Protein AF-A0AAV9IYX3-F1 (afdb_monomer_lite)

pLDDT: mean 70.36, std 18.43, range [31.45, 96.06]

Secondary structure (DSSP, 8-state):
--------------PPPPP----------------------------------THHHHTTT-----TT--THHHHHHHHHHHHHHHHHHHHHTSHHHHHHHHHHHHHSTTSHHHHHHHHHHHHHHHHHHHHHHHHHHHHHHS-----PPPPP--PPPP---SSHHHHHHHHHHHHHHHHHHHHHS-TTS-EEEEEEETTTTEEEEEEE-TTS-EE---TTSPP--HHHHHHHHHHTS-EEES-GGGS-TT---TTEESSS-SEEEEEEES-SSS---TTT-EEEEEEESSTT-S-HHHHHHHHHHHTT--

Foldseek 3Di:
DDDDPPDPDDDDDDDDDDDDDDDDDDDDDDDDDDDDDDDDDDDDDDDPPPPPPPPVCVVVVHDDDDPPQDDPNVVVVVLVVVVVVVCCVVCVVPVPPVVVVVVCCVPVPPCVVVVVLVSVLVVVVVVLVVVVVVVVVVVVPPPPPDDDDDDDDDDDDDDDDPDDPVLVVLLSLVVSVQVSVVVVQPLPFFKKKWKAQPVQQATSDIDTRPPQADFQDPRPDRDPQWDQSVVCVVVVAKDWFLAQVPPDPNTFCCGGVVRTARIKIKHKQDDPPPPPPSRQIMIIMMGGNDHNSQDPVNVVVVNVVSPVSD

InterPro domains:
  IPR021325 Cofactor assembly of complex C subunit B, CCB2/CCB4 [PF11152] (77-309)

Radius of gyration: 28.17 Å; chains: 1; bounding box: 74×58×72 Å

Organism: Cyanidium caldarium (NCBI:txid2771)

Sequence (310 aa):
MQLSPRLRHLYFISCAPAPTTAARHRKRYRSPCQMTDKRPRSAAPAARKRYVRPAAAIERGGGFYLPGISGARLRQFAGVTVLSLLLVNHGAMNWHEGAHSLVDALLTPPAWDEWVSVLAAATLLGVGLAEQRVQQKIAAATPASAVAAPSPSSPPASADAQNTDVDTAASAAVAFVLQGIHSLFDESLPYIAVILRPDTRTVVAHTVSAGAGALRLTDDAPVTLGEVIARVLQARRGIYLDRFDSVPASVEFPFIAPARPASAVVEWCGDNAGTPDAASALILLLASTQPDAFPAAHRRWLRALSRRLH

Structure (mmCIF, N/CA/C/O backbone):
data_AF-A0AAV9IYX3-F1
#
_entry.id   AF-A0AAV9IYX3-F1
#
loop_
_atom_site.group_PDB
_atom_site.id
_atom_site.type_symbol
_atom_site.label_atom_id
_atom_site.label_alt_id
_atom_site.label_comp_id
_atom_site.label_asym_id
_atom_site.label_entity_id
_atom_site.label_seq_id
_atom_site.pdbx_PDB_ins_code
_atom_site.Cartn_x
_atom_site.Cartn_y
_atom_site.Cartn_z
_atom_site.occupancy
_atom_site.B_iso_or_equiv
_atom_site.auth_seq_id
_atom_site.auth_comp_id
_atom_site.auth_asym_id
_atom_site.auth_atom_id
_atom_site.pdbx_PDB_model_num
ATOM 1 N N . MET A 1 1 ? 25.029 -12.653 -9.510 1.00 38.12 1 MET A N 1
ATOM 2 C CA . MET A 1 1 ? 23.780 -13.350 -9.892 1.00 38.12 1 MET A CA 1
ATOM 3 C C . MET A 1 1 ? 23.309 -12.810 -11.237 1.00 38.12 1 MET A C 1
ATOM 5 O O . MET A 1 1 ? 22.913 -11.655 -11.305 1.00 38.12 1 MET A O 1
ATOM 9 N N . GLN A 1 2 ? 23.433 -13.593 -12.312 1.00 33.72 2 GLN A N 1
ATOM 10 C CA . GLN A 1 2 ? 22.926 -13.235 -13.644 1.00 33.72 2 GLN A CA 1
ATOM 11 C C . GLN A 1 2 ? 21.435 -13.600 -13.718 1.00 33.72 2 GLN A C 1
ATOM 13 O O . GLN A 1 2 ? 21.090 -14.776 -13.670 1.00 33.72 2 GLN A O 1
ATOM 18 N N . LEU A 1 3 ? 20.550 -12.602 -13.784 1.00 37.47 3 LEU A N 1
ATOM 19 C CA . LEU A 1 3 ? 19.106 -12.813 -13.939 1.00 37.47 3 LEU A CA 1
ATOM 20 C C . LEU A 1 3 ? 18.723 -12.895 -15.428 1.00 37.47 3 LEU A C 1
ATOM 22 O O . LEU A 1 3 ? 19.192 -12.112 -16.252 1.00 37.47 3 LEU A O 1
ATOM 26 N N . SER A 1 4 ? 17.862 -13.867 -15.739 1.00 36.53 4 SER A N 1
ATOM 27 C CA . SER A 1 4 ? 17.393 -14.264 -17.076 1.00 36.53 4 SER A CA 1
ATOM 28 C C . SER A 1 4 ? 16.683 -13.136 -17.865 1.00 36.53 4 SER A C 1
ATOM 30 O O . SER A 1 4 ? 15.894 -12.387 -17.282 1.00 36.53 4 SER A O 1
ATOM 32 N N . PRO A 1 5 ? 16.885 -13.026 -19.199 1.00 52.09 5 PRO A N 1
ATOM 33 C CA . PRO A 1 5 ? 16.397 -11.912 -20.028 1.00 52.09 5 PRO A CA 1
ATOM 34 C C . PRO A 1 5 ? 14.950 -12.048 -20.564 1.00 52.09 5 PRO A C 1
ATOM 36 O O . PRO A 1 5 ? 14.600 -11.393 -21.545 1.00 52.09 5 PRO A O 1
ATOM 39 N N . ARG A 1 6 ? 14.075 -12.876 -19.976 1.00 41.34 6 ARG A N 1
ATOM 40 C CA . ARG A 1 6 ? 12.836 -13.335 -20.653 1.00 41.34 6 ARG A CA 1
ATOM 41 C C . ARG A 1 6 ? 11.536 -12.516 -20.509 1.00 41.34 6 ARG A C 1
ATOM 43 O O . ARG A 1 6 ? 10.515 -12.974 -21.005 1.00 41.34 6 ARG A O 1
ATOM 50 N N . LEU A 1 7 ? 11.515 -11.309 -19.940 1.00 45.09 7 LEU A N 1
ATOM 51 C CA . LEU A 1 7 ? 10.256 -10.549 -19.750 1.00 45.09 7 LEU A CA 1
ATOM 52 C C . LEU A 1 7 ? 10.337 -9.095 -20.251 1.00 45.09 7 LEU A C 1
ATOM 54 O O . LEU A 1 7 ? 10.249 -8.152 -19.473 1.00 45.09 7 LEU A O 1
ATOM 58 N N . ARG A 1 8 ? 10.520 -8.899 -21.567 1.00 44.19 8 ARG A N 1
ATOM 59 C CA . ARG A 1 8 ? 10.522 -7.564 -22.214 1.00 44.19 8 ARG A CA 1
ATOM 60 C C . ARG A 1 8 ? 9.222 -7.176 -22.934 1.00 44.19 8 ARG A C 1
ATOM 62 O O . ARG A 1 8 ? 9.151 -6.078 -23.471 1.00 44.19 8 ARG A O 1
ATOM 69 N N . HIS A 1 9 ? 8.184 -8.012 -22.920 1.00 39.72 9 HIS A N 1
ATOM 70 C CA . HIS A 1 9 ? 6.947 -7.738 -23.660 1.00 39.72 9 HIS A CA 1
ATOM 71 C C . HIS A 1 9 ? 5.701 -7.930 -22.792 1.00 39.72 9 HIS A C 1
ATOM 73 O O . HIS A 1 9 ? 5.039 -8.957 -22.862 1.00 39.72 9 HIS A O 1
ATOM 79 N N . LEU A 1 10 ? 5.365 -6.918 -21.992 1.00 37.22 10 LEU A N 1
ATOM 80 C CA . LEU A 1 10 ? 4.001 -6.717 -21.500 1.00 37.22 10 LEU A CA 1
ATOM 81 C C . LEU A 1 10 ? 3.515 -5.379 -22.060 1.00 37.22 10 LEU A C 1
ATOM 83 O O . LEU A 1 10 ? 3.916 -4.307 -21.612 1.00 37.22 10 LEU A O 1
ATOM 87 N N . TYR A 1 11 ? 2.720 -5.472 -23.125 1.00 34.66 11 TYR A N 1
ATOM 88 C CA . TYR A 1 11 ? 2.066 -4.345 -23.778 1.00 34.66 11 TYR A CA 1
ATOM 89 C C . TYR A 1 11 ? 0.900 -3.850 -22.914 1.00 34.66 11 TYR A C 1
ATOM 91 O O . TYR A 1 11 ? 0.082 -4.638 -22.445 1.00 34.66 11 TYR A O 1
ATOM 99 N N . PHE A 1 12 ? 0.820 -2.533 -22.725 1.00 36.66 12 PHE A N 1
ATOM 100 C CA . PHE A 1 12 ? -0.304 -1.857 -22.082 1.00 36.66 12 PHE A CA 1
ATOM 101 C C . PHE A 1 12 ? -1.504 -1.814 -23.038 1.00 36.66 12 PHE A C 1
ATOM 103 O O . PHE A 1 12 ? -1.438 -1.162 -24.079 1.00 36.66 12 PHE A O 1
ATOM 110 N N . ILE A 1 13 ? -2.612 -2.462 -22.669 1.00 35.25 13 ILE A N 1
ATOM 111 C CA . ILE A 1 13 ? -3.922 -2.258 -23.302 1.00 35.25 13 ILE A CA 1
ATOM 112 C C . ILE A 1 13 ? -4.680 -1.235 -22.452 1.00 35.25 13 ILE A C 1
ATOM 114 O O . ILE A 1 13 ? -5.084 -1.515 -21.326 1.00 35.25 13 ILE A O 1
ATOM 118 N N . SER A 1 14 ? -4.825 -0.024 -22.988 1.00 31.81 14 SER A N 1
ATOM 119 C CA . SER A 1 14 ? -5.623 1.058 -22.411 1.00 31.81 14 SER A CA 1
ATOM 120 C C . SER A 1 14 ? -7.033 0.995 -22.999 1.00 31.81 14 SER A C 1
ATOM 122 O O . SER A 1 14 ? -7.227 1.339 -24.164 1.00 31.81 14 SER A O 1
ATOM 124 N N . CYS A 1 15 ? -8.015 0.542 -22.219 1.00 31.45 15 CYS A N 1
ATOM 125 C CA . CYS A 1 15 ? -9.430 0.623 -22.586 1.00 31.45 15 CYS A CA 1
ATOM 126 C C . CYS A 1 15 ? -10.048 1.878 -21.956 1.00 31.45 15 CYS A C 1
ATOM 128 O O . CYS A 1 15 ? -10.117 1.997 -20.733 1.00 31.45 15 CYS A O 1
ATOM 130 N N . ALA A 1 16 ? -10.504 2.808 -22.795 1.00 37.31 16 ALA A N 1
ATOM 131 C CA . ALA A 1 16 ? -11.290 3.965 -22.381 1.00 37.31 16 ALA A CA 1
ATOM 132 C C . ALA A 1 16 ? -12.780 3.581 -22.273 1.00 37.31 16 ALA A C 1
ATOM 134 O O . ALA A 1 16 ? -13.319 3.031 -23.235 1.00 37.31 16 ALA A O 1
ATOM 135 N N . PRO A 1 17 ? -13.474 3.872 -21.158 1.00 48.16 17 PRO A N 1
ATOM 136 C CA . PRO A 1 17 ? -14.923 3.735 -21.102 1.00 48.16 17 PRO A CA 1
ATOM 137 C C . PRO A 1 17 ? -15.632 4.991 -21.636 1.00 48.16 17 PRO A C 1
ATOM 139 O O . PRO A 1 17 ? -15.236 6.124 -21.360 1.00 48.16 17 PRO A O 1
ATOM 142 N N . ALA A 1 18 ? -16.696 4.759 -22.406 1.00 40.38 18 ALA A N 1
ATOM 143 C CA . ALA A 1 18 ? -17.587 5.775 -22.960 1.00 40.38 18 ALA A CA 1
ATOM 144 C C . ALA A 1 18 ? -18.470 6.434 -21.875 1.00 40.38 18 ALA A C 1
ATOM 146 O O . ALA A 1 18 ? -18.817 5.780 -20.889 1.00 40.38 18 ALA A O 1
ATOM 147 N N . PRO A 1 19 ? -18.885 7.703 -22.054 1.00 44.19 19 PRO A N 1
ATOM 148 C CA . PRO A 1 19 ? -19.740 8.394 -21.096 1.00 44.19 19 PRO A CA 1
ATOM 149 C C . PRO A 1 19 ? -21.219 8.033 -21.297 1.00 44.19 19 PRO A C 1
ATOM 151 O O . PRO A 1 19 ? -21.803 8.301 -22.346 1.00 44.19 19 PRO A O 1
ATOM 154 N N . THR A 1 20 ? -21.857 7.487 -20.262 1.00 46.41 20 THR A N 1
ATOM 155 C CA . THR A 1 20 ? -23.321 7.384 -20.171 1.00 46.41 20 THR A CA 1
ATOM 156 C C . THR A 1 20 ? -23.890 8.569 -19.403 1.00 46.41 20 THR A C 1
ATOM 158 O O . THR A 1 20 ? -23.712 8.708 -18.193 1.00 46.41 20 THR A O 1
ATOM 161 N N . THR A 1 21 ? -24.604 9.418 -20.131 1.00 46.41 21 THR A N 1
ATOM 162 C CA . THR A 1 21 ? -25.479 10.477 -19.635 1.00 46.41 21 THR A CA 1
ATOM 163 C C . THR A 1 21 ? -26.769 9.882 -19.069 1.00 46.41 21 THR A C 1
ATOM 165 O O . THR A 1 21 ? -27.513 9.203 -19.770 1.00 46.41 21 THR A O 1
ATOM 168 N N . ALA A 1 22 ? -27.090 10.190 -17.812 1.00 43.00 22 ALA A N 1
ATOM 169 C CA . ALA A 1 22 ? -28.448 10.045 -17.296 1.00 43.00 22 ALA A CA 1
ATOM 170 C C . ALA A 1 22 ? -28.744 11.134 -16.260 1.00 43.00 22 ALA A C 1
ATOM 172 O O . ALA A 1 22 ? -28.289 11.105 -15.119 1.00 43.00 22 ALA A O 1
ATOM 173 N N . ALA A 1 23 ? -29.532 12.113 -16.697 1.00 46.69 23 ALA A N 1
ATOM 174 C CA . ALA A 1 23 ? -30.134 13.138 -15.868 1.00 46.69 23 ALA A CA 1
ATOM 175 C C . ALA A 1 23 ? -31.148 12.524 -14.891 1.00 46.69 23 ALA A C 1
ATOM 177 O O . ALA A 1 23 ? -31.984 11.718 -15.302 1.00 46.69 23 ALA A O 1
ATOM 178 N N . ARG A 1 24 ? -31.177 12.983 -13.632 1.00 42.50 24 ARG A N 1
ATOM 179 C CA . ARG A 1 24 ? -32.404 12.916 -12.822 1.00 42.50 24 ARG A CA 1
ATOM 180 C C . ARG A 1 24 ? -32.534 14.062 -11.820 1.00 42.50 24 ARG A C 1
ATOM 182 O O . ARG A 1 24 ? -31.983 14.092 -10.731 1.00 42.50 24 ARG A O 1
ATOM 189 N N . HIS A 1 25 ? -33.370 14.979 -12.269 1.00 45.50 25 HIS A N 1
ATOM 190 C CA . HIS A 1 25 ? -34.087 16.046 -11.599 1.00 45.50 25 HIS A CA 1
ATOM 191 C C . HIS A 1 25 ? -34.899 15.538 -10.385 1.00 45.50 25 HIS A C 1
ATOM 193 O O . HIS A 1 25 ? -35.797 14.715 -10.568 1.00 45.50 25 HIS A O 1
ATOM 199 N N . ARG A 1 26 ? -34.698 16.078 -9.170 1.00 41.16 26 ARG A N 1
ATOM 200 C CA . ARG A 1 26 ? -35.723 16.044 -8.103 1.00 41.16 26 ARG A CA 1
ATOM 201 C C . ARG A 1 26 ? -35.780 17.336 -7.287 1.00 41.16 26 ARG A C 1
ATOM 203 O O . ARG A 1 26 ? -34.788 18.004 -7.033 1.00 41.16 26 ARG A O 1
ATOM 210 N N . LYS A 1 27 ? -37.031 17.689 -6.990 1.00 41.69 27 LYS A N 1
ATOM 211 C CA . LYS A 1 27 ? -37.558 18.978 -6.543 1.00 41.69 27 LYS A CA 1
ATOM 212 C C . LYS A 1 27 ? -37.380 19.205 -5.037 1.00 41.69 27 LYS A C 1
ATOM 214 O O . LYS A 1 27 ? -37.336 18.270 -4.248 1.00 41.69 27 LYS A O 1
ATOM 219 N N . ARG A 1 28 ? -37.374 20.495 -4.693 1.00 48.25 28 ARG A N 1
ATOM 220 C CA . ARG A 1 28 ? -37.463 21.117 -3.364 1.00 48.25 28 ARG A CA 1
ATOM 221 C C . ARG A 1 28 ? -38.600 20.555 -2.498 1.00 48.25 28 ARG A C 1
ATOM 223 O O . ARG A 1 28 ? -39.699 20.385 -3.012 1.00 48.25 28 ARG A O 1
ATOM 230 N N . TYR A 1 29 ? -38.380 20.511 -1.183 1.00 42.94 29 TYR A N 1
ATOM 231 C CA . TYR A 1 29 ? -39.382 20.907 -0.185 1.00 42.94 29 TYR A CA 1
ATOM 232 C C . TYR A 1 29 ? -38.703 21.766 0.894 1.00 42.94 29 TYR A C 1
ATOM 234 O O . TYR A 1 29 ? -37.847 21.300 1.639 1.00 42.94 29 TYR A O 1
ATOM 242 N N . ARG A 1 30 ? -39.062 23.055 0.923 1.00 48.72 30 ARG A N 1
ATOM 243 C CA . ARG A 1 30 ? -38.885 23.954 2.071 1.00 48.72 30 ARG A CA 1
ATOM 244 C C . ARG A 1 30 ? -40.127 23.799 2.944 1.00 48.72 30 ARG A C 1
ATOM 246 O O . ARG A 1 30 ? -41.232 23.888 2.416 1.00 48.72 30 ARG A O 1
ATOM 253 N N . SER A 1 31 ? -39.950 23.675 4.251 1.00 40.50 31 SER A N 1
ATOM 254 C CA . SER A 1 31 ? -41.024 23.805 5.240 1.00 40.50 31 SER A CA 1
ATOM 255 C C . SER A 1 31 ? -40.632 24.851 6.292 1.00 40.50 31 SER A C 1
ATOM 257 O O . SER A 1 31 ? -39.610 24.670 6.955 1.00 40.50 31 SER A O 1
ATOM 259 N N . PRO A 1 32 ? -41.408 25.940 6.448 1.00 53.09 32 PRO A N 1
ATOM 260 C CA . PRO A 1 32 ? -41.242 26.925 7.510 1.00 53.09 32 PRO A CA 1
ATOM 261 C C . PRO A 1 32 ? -42.400 26.855 8.523 1.00 53.09 32 PRO A C 1
ATOM 263 O O . PRO A 1 32 ? -43.519 27.179 8.160 1.00 53.09 32 PRO A O 1
ATOM 266 N N . CYS A 1 33 ? -42.128 26.518 9.786 1.00 44.19 33 CYS A N 1
ATOM 267 C CA . CYS A 1 33 ? -42.967 26.815 10.967 1.00 44.19 33 CYS A CA 1
ATOM 268 C C . CYS A 1 33 ? -42.015 26.777 12.180 1.00 44.19 33 CYS A C 1
ATOM 270 O O . CYS A 1 33 ? -41.458 25.730 12.482 1.00 44.19 33 CYS A O 1
ATOM 272 N N . GLN A 1 34 ? -41.552 27.893 12.749 1.00 49.38 34 GLN A N 1
ATOM 273 C CA . GLN A 1 34 ? -42.234 28.692 13.776 1.00 49.38 34 GLN A CA 1
ATOM 274 C C . GLN A 1 34 ? -43.093 27.873 14.750 1.00 49.38 34 GLN A C 1
ATOM 276 O O . GLN A 1 34 ? -44.221 27.516 14.436 1.00 49.38 34 GLN A O 1
ATOM 281 N N . MET A 1 35 ? -42.589 27.696 15.972 1.00 41.94 35 MET A N 1
ATOM 282 C CA . MET A 1 35 ? -43.426 27.741 17.167 1.00 41.94 35 MET A CA 1
ATOM 283 C C . MET A 1 35 ? -42.635 28.390 18.304 1.00 41.94 35 MET A C 1
ATOM 285 O O . MET A 1 35 ? -41.645 27.868 18.808 1.00 41.94 35 MET A O 1
ATOM 289 N N . THR A 1 36 ? -43.056 29.606 18.625 1.00 52.97 36 THR A N 1
ATOM 290 C CA . THR A 1 36 ? -42.705 30.365 19.819 1.00 52.97 36 THR A CA 1
ATOM 291 C C . THR A 1 36 ? -43.401 29.736 21.015 1.00 52.97 36 THR A C 1
ATOM 293 O O . THR A 1 36 ? -44.628 29.670 21.005 1.00 52.97 36 THR A O 1
ATOM 296 N N . ASP A 1 37 ? -42.659 29.364 22.055 1.00 44.47 37 ASP A N 1
ATOM 297 C CA . ASP A 1 37 ? -43.266 28.993 23.331 1.00 44.47 37 ASP A CA 1
ATOM 298 C C . ASP A 1 37 ? -42.790 29.950 24.430 1.00 44.47 37 ASP A C 1
ATOM 300 O O . ASP A 1 37 ? -41.641 29.937 24.881 1.00 44.47 37 ASP A O 1
ATOM 304 N N . LYS A 1 38 ? -43.688 30.873 24.788 1.00 43.94 38 LYS A N 1
ATOM 305 C CA . LYS A 1 38 ? -43.547 31.806 25.905 1.00 43.94 38 LYS A CA 1
ATOM 306 C C . LYS A 1 38 ? -44.054 31.093 27.156 1.00 43.94 38 LYS A C 1
ATOM 308 O O . LYS A 1 38 ? -45.262 30.949 27.316 1.00 43.94 38 LYS A O 1
ATOM 313 N N . ARG A 1 39 ? -43.164 30.716 28.079 1.00 46.16 39 ARG A N 1
ATOM 314 C CA . ARG A 1 39 ? -43.573 30.351 29.446 1.00 46.16 39 ARG A CA 1
ATOM 315 C C . ARG A 1 39 ? -43.406 31.521 30.419 1.00 46.16 39 ARG A C 1
ATOM 317 O O . ARG A 1 39 ? -42.388 32.216 30.361 1.00 46.16 39 ARG A O 1
ATOM 324 N N . PRO A 1 40 ? -44.394 31.753 31.302 1.00 50.16 40 PRO A N 1
ATOM 325 C CA . PRO A 1 40 ? -44.378 32.856 32.242 1.00 50.16 40 PRO A CA 1
ATOM 326 C C . PRO A 1 40 ? -43.416 32.630 33.410 1.00 50.16 40 PRO A C 1
ATOM 328 O O . PRO A 1 40 ? -43.139 31.524 33.868 1.00 50.16 40 PRO A O 1
ATOM 331 N N . ARG A 1 41 ? -42.937 33.782 33.859 1.00 51.72 41 ARG A N 1
ATOM 332 C CA . ARG A 1 41 ? -41.988 34.095 34.918 1.00 51.72 41 ARG A CA 1
ATOM 333 C C . ARG A 1 41 ? -42.581 33.760 36.292 1.00 51.72 41 ARG A C 1
ATOM 335 O O . ARG A 1 41 ? -43.488 34.451 36.741 1.00 51.72 41 ARG A O 1
ATOM 342 N N . SER A 1 42 ? -42.034 32.758 36.978 1.00 48.97 42 SER A N 1
ATOM 343 C CA . SER A 1 42 ? -42.224 32.567 38.421 1.00 48.97 42 SER A CA 1
ATOM 344 C C . SER A 1 42 ? -41.036 33.174 39.170 1.00 48.97 42 SER A C 1
ATOM 346 O O . SER A 1 42 ? -39.893 32.750 38.997 1.00 48.97 42 SER A O 1
ATOM 348 N N . ALA A 1 43 ? -41.308 34.206 39.963 1.00 59.12 43 ALA A N 1
ATOM 349 C CA . ALA A 1 43 ? -40.346 34.885 40.818 1.00 59.12 43 ALA A CA 1
ATOM 350 C C . ALA A 1 43 ? -40.112 34.100 42.120 1.00 59.12 43 ALA A C 1
ATOM 352 O O . ALA A 1 43 ? -41.079 33.774 42.798 1.00 59.12 43 ALA A O 1
ATOM 353 N N . ALA A 1 44 ? -38.846 33.851 42.480 1.00 52.56 44 ALA A N 1
ATOM 354 C CA . ALA A 1 44 ? -38.379 33.560 43.844 1.00 52.56 44 ALA A CA 1
ATOM 355 C C . ALA A 1 44 ? -36.830 33.649 43.905 1.00 52.56 44 ALA A C 1
ATOM 357 O O . ALA A 1 44 ? -36.176 33.691 42.863 1.00 52.56 44 ALA A O 1
ATOM 358 N N . PRO A 1 45 ? -36.233 33.699 45.106 1.00 49.12 45 PRO A N 1
ATOM 359 C CA . PRO A 1 45 ? -35.668 34.874 45.757 1.00 49.12 45 PRO A CA 1
ATOM 360 C C . PRO A 1 45 ? -34.184 35.116 45.421 1.00 49.12 45 PRO A C 1
ATOM 362 O O . PRO A 1 45 ? -33.467 34.242 44.939 1.00 49.12 45 PRO A O 1
ATOM 365 N N . ALA A 1 46 ? -33.714 36.330 45.712 1.00 59.69 46 ALA A N 1
ATOM 366 C CA . ALA A 1 46 ? -32.344 36.792 45.505 1.00 59.69 46 ALA A CA 1
ATOM 367 C C . ALA A 1 46 ? -31.300 35.934 46.251 1.00 59.69 46 ALA A C 1
ATOM 369 O O . ALA A 1 46 ? -30.906 36.227 47.381 1.00 59.69 46 ALA A O 1
ATOM 370 N N . ALA A 1 47 ? -30.805 34.886 45.593 1.00 56.28 47 ALA A N 1
ATOM 371 C CA . ALA A 1 47 ? -29.632 34.147 46.028 1.00 56.28 47 ALA A CA 1
ATOM 372 C C . ALA A 1 47 ? -28.388 35.012 45.782 1.00 56.28 47 ALA A C 1
ATOM 374 O O . ALA A 1 47 ? -27.990 35.269 44.643 1.00 56.28 47 ALA A O 1
ATOM 375 N N . ARG A 1 48 ? -27.788 35.492 46.876 1.00 61.03 48 ARG A N 1
ATOM 376 C CA . ARG A 1 48 ? -26.495 36.183 46.887 1.00 61.03 48 ARG A CA 1
ATOM 377 C C . ARG A 1 48 ? -25.483 35.360 46.086 1.00 61.03 48 ARG A C 1
ATOM 379 O O . ARG A 1 48 ? -25.071 34.285 46.518 1.00 61.03 48 ARG A O 1
ATOM 386 N N . LYS A 1 49 ? -25.078 35.871 44.919 1.00 52.06 49 LYS A N 1
ATOM 387 C CA . LYS A 1 49 ? -23.990 35.307 44.112 1.00 52.06 49 LYS A CA 1
ATOM 388 C C . LYS A 1 49 ? -22.700 35.389 44.925 1.00 52.06 49 LYS A C 1
ATOM 390 O O . LYS A 1 49 ? -22.057 36.432 44.990 1.00 52.06 49 LYS A O 1
ATOM 395 N N . ARG A 1 50 ? -22.340 34.282 45.572 1.00 57.34 50 ARG A N 1
ATOM 396 C CA . ARG A 1 50 ? -21.028 34.091 46.186 1.00 57.34 50 ARG A CA 1
ATOM 397 C C . ARG A 1 50 ? -20.020 34.026 45.040 1.00 57.34 50 ARG A C 1
ATOM 399 O O . ARG A 1 50 ? -20.047 33.085 44.253 1.00 57.34 50 ARG A O 1
ATOM 406 N N . TYR A 1 51 ? -19.195 35.060 44.901 1.00 63.03 51 TYR A N 1
ATOM 407 C CA . TYR A 1 51 ? -18.127 35.089 43.907 1.00 63.03 51 TYR A CA 1
ATOM 408 C C . TYR A 1 51 ? -17.101 34.011 44.274 1.00 63.03 51 TYR A C 1
ATOM 410 O O . TYR A 1 51 ? -16.304 34.182 45.197 1.00 63.03 51 TYR A O 1
ATOM 418 N N . VAL A 1 52 ? -17.165 32.865 43.598 1.00 59.72 52 VAL A N 1
ATOM 419 C CA . VAL A 1 52 ? -16.145 31.821 43.701 1.00 59.72 52 VAL A CA 1
ATOM 420 C C . VAL A 1 52 ? -14.947 32.321 42.903 1.00 59.72 52 VAL A C 1
ATOM 422 O O . VAL A 1 52 ? -15.002 32.401 41.678 1.00 59.72 52 VAL A O 1
ATOM 425 N N . ARG A 1 53 ? -13.886 32.742 43.603 1.00 52.25 53 ARG A N 1
ATOM 426 C CA . ARG A 1 53 ? -12.643 33.198 42.970 1.00 52.25 53 ARG A CA 1
ATOM 427 C C . ARG A 1 53 ? -12.090 32.067 42.086 1.00 52.25 53 ARG A C 1
ATOM 429 O O . ARG A 1 53 ? -11.810 30.994 42.620 1.00 52.25 53 ARG A O 1
ATOM 436 N N . PRO A 1 54 ? -11.861 32.288 40.781 1.00 52.66 54 PRO A N 1
ATOM 437 C CA . PRO A 1 54 ? -11.305 31.282 39.875 1.00 52.66 54 PRO A CA 1
ATOM 438 C C . PRO A 1 54 ? -9.777 31.150 40.039 1.00 52.66 54 PRO A C 1
ATOM 440 O O . PRO A 1 54 ? -9.050 31.025 39.061 1.00 52.66 54 PRO A O 1
ATOM 443 N N . ALA A 1 55 ? -9.265 31.207 41.272 1.00 55.19 55 ALA A N 1
ATOM 444 C CA . ALA A 1 55 ? -7.824 31.174 41.536 1.00 55.19 55 ALA A CA 1
ATOM 445 C C . ALA A 1 55 ? -7.223 29.770 41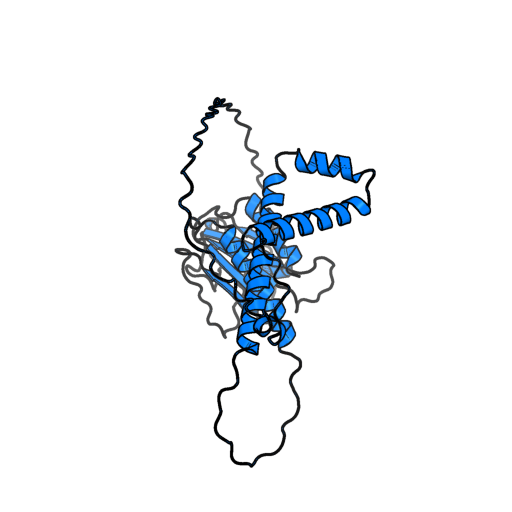.328 1.00 55.19 55 ALA A C 1
ATOM 447 O O . ALA A 1 55 ? -6.084 29.645 40.893 1.00 55.19 55 ALA A O 1
ATOM 448 N N . ALA A 1 56 ? -8.010 28.705 41.515 1.00 55.12 56 ALA A N 1
ATOM 449 C CA . ALA A 1 56 ? -7.505 27.334 41.398 1.00 55.12 56 ALA A CA 1
ATOM 450 C C . ALA A 1 56 ? -7.158 26.897 39.956 1.00 55.12 56 ALA A C 1
ATOM 452 O O . ALA A 1 56 ? -6.444 25.914 39.774 1.00 55.12 56 ALA A O 1
ATOM 453 N N . ALA A 1 57 ? -7.651 27.600 38.928 1.00 54.38 57 ALA A N 1
ATOM 454 C CA . ALA A 1 57 ? -7.332 27.292 37.528 1.00 54.38 57 ALA A CA 1
ATOM 455 C C . ALA A 1 57 ? -6.044 27.982 37.043 1.00 54.38 57 ALA A C 1
ATOM 457 O O . ALA A 1 57 ? -5.396 27.490 36.122 1.00 54.38 57 ALA A O 1
ATOM 458 N N . ILE A 1 58 ? -5.660 29.095 37.673 1.00 54.19 58 ILE A N 1
ATOM 459 C CA . ILE A 1 58 ? -4.473 29.871 37.292 1.00 54.19 58 ILE A CA 1
ATOM 460 C C . ILE A 1 58 ? -3.207 29.238 37.886 1.00 54.19 58 ILE A C 1
ATOM 462 O O . ILE A 1 58 ? -2.185 29.171 37.212 1.00 54.19 58 ILE A O 1
ATOM 466 N N . GLU A 1 59 ? -3.288 28.666 39.090 1.00 56.19 59 GLU A N 1
ATOM 467 C CA . GLU A 1 59 ? -2.121 28.072 39.764 1.00 56.19 59 GLU A CA 1
ATOM 468 C C . GLU A 1 59 ? -1.696 26.698 39.210 1.00 56.19 59 GLU A C 1
ATOM 470 O O . GLU A 1 59 ? -0.595 26.239 39.491 1.00 56.19 59 GLU A O 1
ATOM 475 N N . ARG A 1 60 ? -2.520 26.046 38.376 1.00 53.28 60 ARG A N 1
ATOM 476 C CA . ARG A 1 60 ? -2.191 24.748 37.744 1.00 53.28 60 ARG A CA 1
ATOM 477 C C . ARG A 1 60 ? -1.749 24.845 36.278 1.00 53.28 60 ARG A C 1
ATOM 479 O O . ARG A 1 60 ? -1.751 23.837 35.579 1.00 53.28 60 ARG A O 1
ATOM 486 N N . GLY A 1 61 ? -1.396 26.036 35.788 1.00 51.88 61 GLY A N 1
ATOM 487 C CA . GLY A 1 61 ? -1.017 26.218 34.379 1.00 51.88 61 GLY A CA 1
ATOM 488 C C . GLY A 1 61 ? -2.201 26.034 33.421 1.00 51.88 61 GLY A C 1
ATOM 489 O O . GLY A 1 61 ? -2.075 25.418 32.361 1.00 51.88 61 GLY A O 1
ATOM 490 N N . GLY A 1 62 ? -3.380 26.524 33.817 1.00 47.03 62 GLY A N 1
ATOM 491 C CA . GLY A 1 62 ? -4.600 26.440 33.024 1.00 47.03 62 GLY A CA 1
ATOM 492 C C . GLY A 1 62 ? -4.474 27.221 31.720 1.00 47.03 62 GLY A C 1
ATOM 493 O O . GLY A 1 62 ? -4.305 28.438 31.724 1.00 47.03 62 GLY A O 1
ATOM 494 N N . GLY A 1 63 ? -4.585 26.515 30.594 1.00 57.66 63 GLY A N 1
ATOM 495 C CA . GLY A 1 63 ? -4.737 27.147 29.288 1.00 57.66 63 GLY A CA 1
ATOM 496 C C . GLY A 1 63 ? -5.903 28.139 29.293 1.00 57.66 63 GLY A C 1
ATOM 497 O O . GLY A 1 63 ? -6.900 27.927 29.984 1.00 57.66 63 GLY A O 1
ATOM 498 N N . PHE A 1 64 ? -5.760 29.220 28.522 1.00 54.84 64 PHE A N 1
ATOM 499 C CA . PHE A 1 64 ? -6.776 30.259 28.354 1.00 54.84 64 PHE A CA 1
ATOM 500 C C . PHE A 1 64 ? -8.149 29.636 28.064 1.00 54.84 64 PHE A C 1
ATOM 502 O O . PHE A 1 64 ? -8.413 29.138 26.969 1.00 54.84 64 PHE A O 1
ATOM 509 N N . TYR A 1 65 ? -9.034 29.664 29.057 1.00 56.59 65 TYR A N 1
ATOM 510 C CA . TYR A 1 65 ? -10.423 29.276 28.883 1.00 56.59 65 TYR A CA 1
ATOM 511 C C . TYR A 1 65 ? -11.174 30.482 28.324 1.00 56.59 65 TYR A C 1
ATOM 513 O O . TYR A 1 65 ? -11.403 31.449 29.047 1.00 56.59 65 TYR A O 1
ATOM 521 N N . LEU A 1 66 ? -11.541 30.444 27.039 1.00 59.56 66 LEU A N 1
ATOM 522 C CA . LEU A 1 66 ? -12.497 31.395 26.473 1.00 59.56 66 LEU A CA 1
ATOM 523 C C . LEU A 1 66 ? -13.920 30.910 26.799 1.00 59.56 66 LEU A C 1
ATOM 525 O O . LEU A 1 66 ? -14.397 29.953 26.175 1.00 59.56 66 LEU A O 1
ATOM 529 N N . PRO A 1 67 ? -14.620 31.526 27.772 1.00 48.72 67 PRO A N 1
ATOM 530 C CA . PRO A 1 67 ? -15.979 31.128 28.104 1.00 48.72 67 PRO A CA 1
ATOM 531 C C . PRO A 1 67 ? -16.893 31.328 26.887 1.00 48.72 67 PRO A C 1
ATOM 533 O O . PRO A 1 67 ? -17.011 32.430 26.360 1.00 48.72 67 PRO A O 1
ATOM 536 N N . GLY A 1 68 ? -17.537 30.246 26.437 1.00 62.72 68 GLY A N 1
ATOM 537 C CA . GLY A 1 68 ? -18.478 30.253 25.306 1.00 62.72 68 GLY A CA 1
ATOM 538 C C . GLY A 1 68 ? -17.977 29.582 24.020 1.00 62.72 68 GLY A C 1
ATOM 539 O O . GLY A 1 68 ? -18.767 29.416 23.087 1.00 62.72 68 GLY A O 1
ATOM 540 N N . ILE A 1 69 ? -16.713 29.143 23.973 1.00 52.81 69 ILE A N 1
ATOM 541 C CA . ILE A 1 69 ? -16.129 28.448 22.815 1.00 52.81 69 ILE A CA 1
ATOM 542 C C . ILE A 1 69 ? -15.589 27.076 23.251 1.00 52.81 69 ILE A C 1
ATOM 544 O O . ILE A 1 69 ? -14.386 26.867 23.355 1.00 52.81 69 ILE A O 1
ATOM 548 N N . SER A 1 70 ? -16.476 26.119 23.532 1.00 67.19 70 SER A N 1
ATOM 549 C CA . SER A 1 70 ? -16.085 24.735 23.839 1.00 67.19 70 SER A CA 1
ATOM 550 C C . SER A 1 70 ? -16.445 23.762 22.708 1.00 67.19 70 SER A C 1
ATOM 552 O O . SER A 1 70 ? -17.395 23.965 21.946 1.00 67.19 70 SER A O 1
ATOM 554 N N . GLY A 1 71 ? -15.641 22.700 22.582 1.00 69.88 71 GLY A N 1
ATOM 555 C CA . GLY A 1 71 ? -15.907 21.531 21.738 1.00 69.88 71 GLY A CA 1
ATOM 556 C C . GLY A 1 71 ? -15.891 21.812 20.233 1.00 69.88 71 GLY A C 1
ATOM 557 O O . GLY A 1 71 ? -14.834 21.868 19.612 1.00 69.88 71 GLY A O 1
ATOM 558 N N . ALA A 1 72 ? -17.071 21.953 19.630 1.00 59.66 72 ALA A N 1
ATOM 559 C CA . ALA A 1 72 ? -17.231 22.035 18.177 1.00 59.66 72 ALA A CA 1
ATOM 560 C C . ALA A 1 72 ? -16.902 23.420 17.600 1.00 59.66 72 ALA A C 1
ATOM 562 O O . ALA A 1 72 ? -16.296 23.517 16.536 1.00 59.66 72 ALA A O 1
ATOM 563 N N . ARG A 1 73 ? -17.244 24.501 18.313 1.00 58.78 73 ARG A N 1
ATOM 564 C CA . ARG A 1 73 ? -17.029 25.875 17.823 1.00 58.78 73 ARG A CA 1
ATOM 565 C C . ARG A 1 73 ? -15.554 26.254 17.780 1.00 58.78 73 ARG A C 1
ATOM 567 O O . ARG A 1 73 ? -15.135 26.950 16.866 1.00 58.78 73 ARG A O 1
ATOM 574 N N . LEU A 1 74 ? -14.760 25.745 18.725 1.00 73.31 74 LEU A N 1
ATOM 575 C CA . LEU A 1 74 ? -13.312 25.947 18.722 1.00 73.31 74 LEU A CA 1
ATOM 576 C C . LEU A 1 74 ? -12.653 25.199 17.559 1.00 73.31 74 LEU A C 1
ATOM 578 O O . LEU A 1 74 ? -11.764 25.740 16.915 1.00 73.31 74 LEU A O 1
ATOM 582 N N . ARG A 1 75 ? -13.124 23.981 17.256 1.00 71.44 75 ARG A N 1
ATOM 583 C CA . ARG A 1 75 ? -12.657 23.200 16.100 1.00 71.44 75 ARG A CA 1
ATOM 584 C C . ARG A 1 75 ? -13.026 23.874 14.780 1.00 71.44 75 ARG A C 1
ATOM 586 O O . ARG A 1 75 ? -12.187 23.944 13.894 1.00 71.44 75 ARG A O 1
ATOM 593 N N . GLN A 1 76 ? -14.240 24.418 14.674 1.00 65.56 76 GLN A N 1
ATOM 594 C CA . GLN A 1 76 ? -14.660 25.213 13.516 1.00 65.56 76 GLN A CA 1
ATOM 595 C C . GLN A 1 76 ? -13.817 26.477 13.372 1.00 65.56 76 GLN A C 1
ATOM 597 O O . GLN A 1 76 ? -13.336 26.752 12.283 1.00 65.56 76 GLN A O 1
ATOM 602 N N . PHE A 1 77 ? -13.589 27.209 14.464 1.00 71.81 77 PHE A N 1
ATOM 603 C CA . PHE A 1 77 ? -12.747 28.398 14.440 1.00 71.81 77 PHE A CA 1
ATOM 604 C C . PHE A 1 77 ? -11.319 28.053 14.016 1.00 71.81 77 PHE A C 1
ATOM 606 O O . PHE A 1 77 ? -10.829 28.628 13.057 1.00 71.81 77 PHE A O 1
ATOM 613 N N . ALA A 1 78 ? -10.694 27.049 14.637 1.00 75.31 78 ALA A N 1
ATOM 614 C CA . ALA A 1 78 ? -9.358 26.592 14.265 1.00 75.31 78 ALA A CA 1
ATOM 615 C C . ALA A 1 78 ? -9.291 26.122 12.803 1.00 75.31 78 ALA A C 1
ATOM 617 O O . ALA A 1 78 ? -8.361 26.490 12.093 1.00 75.31 78 ALA A O 1
ATOM 618 N N . GLY A 1 79 ? -10.291 25.372 12.330 1.00 75.62 79 GLY A N 1
ATOM 619 C CA . GLY A 1 79 ? -10.383 24.937 10.935 1.00 75.62 79 GLY A CA 1
ATOM 620 C C . GLY A 1 79 ? -10.499 26.111 9.964 1.00 75.62 79 GLY A C 1
ATOM 621 O O . GLY A 1 79 ? -9.766 26.165 8.981 1.00 75.62 79 GLY A O 1
ATOM 622 N N . VAL A 1 80 ? -11.352 27.093 10.271 1.00 75.88 80 VAL A N 1
ATOM 623 C CA . VAL A 1 80 ? -11.496 28.321 9.476 1.00 75.88 80 VAL A CA 1
ATOM 624 C C . VAL A 1 80 ? -10.208 29.139 9.507 1.00 75.88 80 VAL A C 1
ATOM 626 O O . VAL A 1 80 ? -9.786 29.622 8.463 1.00 75.88 80 VAL A O 1
ATOM 629 N N . THR A 1 81 ? -9.542 29.261 10.657 1.00 74.88 81 THR A N 1
ATOM 630 C CA . THR A 1 81 ? -8.270 29.985 10.791 1.00 74.88 81 THR A CA 1
ATOM 631 C C . THR A 1 81 ? -7.154 29.321 9.989 1.00 74.88 81 THR A C 1
ATOM 633 O O . THR A 1 81 ? -6.459 30.016 9.255 1.00 74.88 81 THR A O 1
ATOM 636 N N . VAL A 1 82 ? -7.006 27.994 10.063 1.00 79.06 82 VAL A N 1
ATOM 637 C CA . VAL A 1 82 ? -6.015 27.243 9.270 1.00 79.06 82 VAL A CA 1
ATOM 638 C C . VAL A 1 82 ? -6.316 27.362 7.778 1.00 79.06 82 VAL A C 1
ATOM 640 O O . VAL A 1 82 ? -5.411 27.666 7.007 1.00 79.06 82 VAL A O 1
ATOM 643 N N . LEU A 1 83 ? -7.580 27.204 7.372 1.00 76.69 83 LEU A N 1
ATOM 644 C CA . LEU A 1 83 ? -7.992 27.368 5.977 1.00 76.69 83 LEU A CA 1
ATOM 645 C C . LEU A 1 83 ? -7.711 28.792 5.475 1.00 76.69 83 LEU A C 1
ATOM 647 O O . LEU A 1 83 ? -7.203 28.966 4.372 1.00 76.69 83 LEU A O 1
ATOM 651 N N . SER A 1 84 ? -7.977 29.802 6.305 1.00 70.94 84 SER A N 1
ATOM 652 C CA . SER A 1 84 ? -7.726 31.212 5.986 1.00 70.94 84 SER A CA 1
ATOM 653 C C . SER A 1 84 ? -6.234 31.510 5.864 1.00 70.94 84 SER A C 1
ATOM 655 O O . SER A 1 84 ? -5.825 32.172 4.919 1.00 70.94 84 SER A O 1
ATOM 657 N N . LEU A 1 85 ? -5.405 30.992 6.775 1.00 71.50 85 LEU A N 1
ATOM 658 C CA . LEU A 1 85 ? -3.945 31.111 6.705 1.00 71.50 85 LEU A CA 1
ATOM 659 C C . LEU A 1 85 ? -3.381 30.416 5.464 1.00 71.50 85 LEU A C 1
ATOM 661 O O . LEU A 1 85 ? -2.483 30.958 4.831 1.00 71.50 85 LEU A O 1
ATOM 665 N N . LEU A 1 86 ? -3.931 29.261 5.082 1.00 74.19 86 LEU A N 1
ATOM 666 C CA . LEU A 1 86 ? -3.540 28.551 3.865 1.00 74.19 86 LEU A CA 1
ATOM 667 C C . LEU A 1 86 ? -3.903 29.356 2.605 1.00 74.19 86 LEU A C 1
ATOM 669 O O . LEU A 1 86 ? -3.079 29.493 1.703 1.00 74.19 86 LEU A O 1
ATOM 673 N N . LEU A 1 87 ? -5.107 29.938 2.580 1.00 70.94 87 LEU A N 1
ATOM 674 C CA . LEU A 1 87 ? -5.579 30.843 1.525 1.00 70.94 87 LEU A CA 1
ATOM 675 C C . LEU A 1 87 ? -4.714 32.099 1.420 1.00 70.94 87 LEU A C 1
ATOM 677 O O . LEU A 1 87 ? -4.353 32.491 0.316 1.00 70.94 87 LEU A O 1
ATOM 681 N N . VAL A 1 88 ? -4.347 32.711 2.547 1.00 74.62 88 VAL A N 1
ATOM 682 C CA . VAL A 1 88 ? -3.457 33.879 2.567 1.00 74.62 88 VAL A CA 1
ATOM 683 C C . VAL A 1 88 ? -2.052 33.489 2.124 1.00 74.62 88 VAL A C 1
ATOM 685 O O . VAL A 1 88 ? -1.472 34.201 1.320 1.00 74.62 88 VAL A O 1
ATOM 688 N N . ASN A 1 89 ? -1.514 32.354 2.571 1.00 74.62 89 ASN A N 1
ATOM 689 C CA . ASN A 1 89 ? -0.171 31.913 2.194 1.00 74.62 89 ASN A CA 1
ATOM 690 C C . ASN A 1 89 ? -0.057 31.616 0.689 1.00 74.62 89 ASN A C 1
ATOM 692 O O . ASN A 1 89 ? 0.910 32.019 0.048 1.00 74.62 89 ASN A O 1
ATOM 696 N N . HIS A 1 90 ? -1.064 30.963 0.100 1.00 65.00 90 HIS A N 1
ATOM 697 C CA . HIS A 1 90 ? -1.079 30.702 -1.342 1.00 65.00 90 HIS A CA 1
ATOM 698 C C . HIS A 1 90 ? -1.503 31.912 -2.178 1.00 65.00 90 HIS A C 1
ATOM 700 O O . HIS A 1 90 ? -0.978 32.106 -3.272 1.00 65.00 90 HIS A O 1
ATOM 706 N N . GLY A 1 91 ? -2.405 32.751 -1.667 1.00 61.62 91 GLY A N 1
ATOM 707 C CA . GLY A 1 91 ? -2.834 33.972 -2.340 1.00 61.62 91 GLY A CA 1
ATOM 708 C C . GLY A 1 91 ? -1.758 35.056 -2.333 1.00 61.62 91 GLY A C 1
ATOM 709 O O . GLY A 1 91 ? -1.552 35.715 -3.348 1.00 61.62 91 GLY A O 1
ATOM 710 N N . ALA A 1 92 ? -1.044 35.244 -1.220 1.00 62.38 92 ALA A N 1
ATOM 711 C CA . ALA A 1 92 ? -0.064 36.319 -1.062 1.00 62.38 92 ALA A CA 1
ATOM 712 C C . ALA A 1 92 ? 1.141 36.172 -1.995 1.00 62.38 92 ALA A C 1
ATOM 714 O O . ALA A 1 92 ? 1.767 37.177 -2.321 1.00 62.38 92 ALA A O 1
ATOM 715 N N . MET A 1 93 ? 1.443 34.955 -2.464 1.00 52.94 93 MET A N 1
ATOM 716 C CA . MET A 1 93 ? 2.540 34.762 -3.406 1.00 52.94 93 MET A CA 1
ATOM 717 C C . MET A 1 93 ? 2.191 35.093 -4.861 1.00 52.94 93 MET A C 1
ATOM 719 O O . MET A 1 93 ? 3.124 35.371 -5.594 1.00 52.94 93 MET A O 1
ATOM 723 N N . ASN A 1 94 ? 0.914 35.129 -5.278 1.00 55.94 94 ASN A N 1
ATOM 724 C CA . ASN A 1 94 ? 0.511 35.445 -6.664 1.00 55.94 94 ASN A CA 1
ATOM 725 C C . ASN A 1 94 ? -0.934 35.990 -6.742 1.00 55.94 94 ASN A C 1
ATOM 727 O O . ASN A 1 94 ? -1.782 35.443 -7.447 1.00 55.94 94 ASN A O 1
ATOM 731 N N . TRP A 1 95 ? -1.253 37.062 -6.007 1.00 59.28 95 TRP A N 1
ATOM 732 C CA . TRP A 1 95 ? -2.644 37.521 -5.813 1.00 59.28 95 TRP A CA 1
ATOM 733 C C . TRP A 1 95 ? -3.376 37.905 -7.115 1.00 59.28 95 TRP A C 1
ATOM 735 O O . TRP A 1 95 ? -4.598 37.794 -7.191 1.00 59.28 95 TRP A O 1
ATOM 745 N N . HIS A 1 96 ? -2.644 38.315 -8.155 1.00 57.19 96 HIS A N 1
ATOM 746 C CA . HIS A 1 96 ? -3.239 38.750 -9.423 1.00 57.19 96 HIS A CA 1
ATOM 747 C C . HIS A 1 96 ? -3.565 37.610 -10.404 1.00 57.19 96 HIS A C 1
ATOM 749 O O . HIS A 1 96 ? -4.488 37.756 -11.201 1.00 57.19 96 HIS A O 1
ATOM 755 N N . GLU A 1 97 ? -2.874 36.470 -10.317 1.00 58.66 97 GLU A N 1
ATOM 756 C CA . GLU A 1 97 ? -3.098 35.300 -11.188 1.00 58.66 97 GLU A CA 1
ATOM 757 C C . GLU A 1 97 ? -3.785 34.141 -10.440 1.00 58.66 97 GLU A C 1
ATOM 759 O O . GLU A 1 97 ? -4.534 33.357 -11.024 1.00 58.66 97 GLU A O 1
ATOM 764 N N . GLY A 1 98 ? -3.599 34.060 -9.118 1.00 54.31 98 GLY A N 1
ATOM 765 C CA . GLY A 1 98 ? -4.108 32.980 -8.275 1.00 54.31 98 GLY A CA 1
ATOM 766 C C . GLY A 1 98 ? -5.606 33.049 -7.989 1.00 54.31 98 GLY A C 1
ATOM 767 O O . GLY A 1 98 ? -6.226 32.008 -7.829 1.00 54.31 98 GLY A O 1
ATOM 768 N N . ALA A 1 99 ? -6.231 34.230 -7.962 1.00 57.75 99 ALA A N 1
ATOM 769 C CA . ALA A 1 99 ? -7.657 34.334 -7.629 1.00 57.75 99 ALA A CA 1
ATOM 770 C C . ALA A 1 99 ? -8.558 33.646 -8.673 1.00 57.75 99 ALA A C 1
ATOM 772 O O . ALA A 1 99 ? -9.521 32.972 -8.310 1.00 57.75 99 ALA A O 1
ATOM 773 N N . HIS A 1 100 ? -8.211 33.759 -9.959 1.00 61.44 100 HIS A N 1
ATOM 774 C CA . HIS A 1 100 ? -8.936 33.081 -11.033 1.00 61.44 100 HIS A CA 1
ATOM 775 C C . HIS A 1 100 ? -8.657 31.573 -11.046 1.00 61.44 100 HIS A C 1
ATOM 777 O O . HIS A 1 100 ? -9.601 30.800 -11.171 1.00 61.44 100 HIS A O 1
ATOM 783 N N . SER A 1 101 ? -7.415 31.134 -10.795 1.00 59.22 101 SER A N 1
ATOM 784 C CA . SER A 1 101 ? -7.098 29.697 -10.743 1.00 59.22 101 SER A CA 1
ATOM 785 C C . SER A 1 101 ? -7.688 28.992 -9.519 1.00 59.22 101 SER A C 1
ATOM 787 O O . SER A 1 101 ? -8.032 27.819 -9.604 1.00 59.22 101 SER A O 1
ATOM 789 N N . LEU A 1 102 ? -7.862 29.696 -8.396 1.00 56.06 102 LEU A N 1
ATOM 790 C CA . LEU A 1 102 ? -8.459 29.155 -7.172 1.00 56.06 102 LEU A CA 1
ATOM 791 C C . LEU A 1 102 ? -9.980 29.030 -7.317 1.00 56.06 102 LEU A C 1
ATOM 793 O O . LEU A 1 102 ? -10.551 28.038 -6.879 1.00 56.06 102 LEU A O 1
ATOM 797 N N . VAL A 1 103 ? -10.628 29.988 -7.989 1.00 65.25 103 VAL A N 1
ATOM 798 C CA . VAL A 1 103 ? -12.051 29.906 -8.353 1.00 65.25 103 VAL A CA 1
ATOM 799 C C . VAL A 1 103 ? -12.280 28.819 -9.404 1.00 65.25 103 VAL A C 1
ATOM 801 O O . VAL A 1 103 ? -13.190 28.014 -9.227 1.00 65.25 103 VAL A O 1
ATOM 804 N N . ASP A 1 104 ? -11.425 28.710 -10.422 1.00 61.56 104 ASP A N 1
ATOM 805 C CA . ASP A 1 104 ? -11.496 27.623 -11.404 1.00 61.56 104 ASP A CA 1
ATOM 806 C C . ASP A 1 104 ? -11.190 26.258 -10.772 1.00 61.56 104 ASP A C 1
ATOM 808 O O . ASP A 1 104 ? -11.869 25.287 -11.089 1.00 61.56 104 ASP A O 1
ATOM 812 N N . ALA A 1 105 ? -10.260 26.159 -9.817 1.00 57.50 105 ALA A N 1
ATOM 813 C CA . ALA A 1 105 ? -9.987 24.934 -9.056 1.00 57.50 105 ALA A CA 1
ATOM 814 C C . ALA A 1 105 ? -11.112 24.571 -8.069 1.00 57.50 105 ALA A C 1
ATOM 816 O O . ALA A 1 105 ? -11.347 23.387 -7.831 1.00 57.50 105 ALA A O 1
ATOM 817 N N . LEU A 1 106 ? -11.829 25.558 -7.510 1.00 53.00 106 LEU A N 1
ATOM 818 C CA . LEU A 1 106 ? -13.017 25.321 -6.678 1.00 53.00 106 LEU A CA 1
ATOM 819 C C . LEU A 1 106 ? -14.256 24.966 -7.510 1.00 53.00 106 LEU A C 1
ATOM 821 O O . LEU A 1 106 ? -15.141 24.267 -7.019 1.00 53.00 106 LEU A O 1
ATOM 825 N N . LEU A 1 107 ? -14.36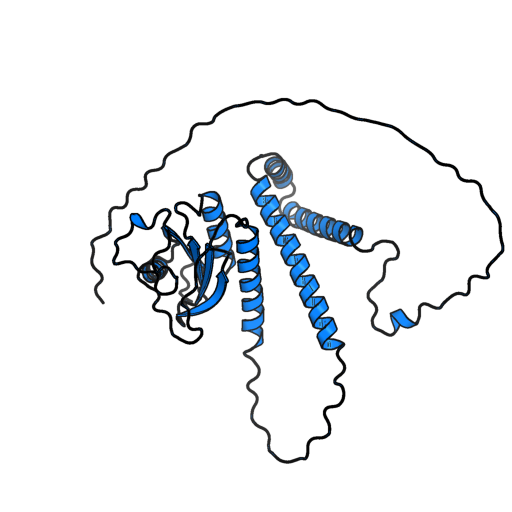0 25.470 -8.740 1.00 60.75 107 LEU A N 1
ATOM 826 C CA . LEU A 1 107 ? -15.525 25.280 -9.608 1.00 60.75 107 LEU A CA 1
ATOM 827 C C . LEU A 1 107 ? -15.342 24.148 -10.627 1.00 60.75 107 LEU A C 1
ATOM 829 O O . LEU A 1 107 ? -16.337 23.717 -11.211 1.00 60.75 107 LEU A O 1
ATOM 833 N N . THR A 1 108 ? -14.126 23.623 -10.824 1.00 52.53 108 THR A N 1
ATOM 834 C CA . THR A 1 108 ? -13.903 22.446 -11.673 1.00 52.53 108 THR A CA 1
ATOM 835 C C . THR A 1 108 ? -14.209 21.149 -10.907 1.00 52.53 108 THR A C 1
ATOM 837 O O . THR A 1 108 ? -13.569 20.819 -9.907 1.00 52.53 108 THR A O 1
ATOM 840 N N . PRO A 1 109 ? -15.202 20.369 -11.368 1.00 46.62 109 PRO A N 1
ATOM 841 C CA . PRO A 1 109 ? -15.804 19.300 -10.579 1.00 46.62 109 PRO A CA 1
ATOM 842 C C . PRO A 1 109 ? -14.976 18.021 -10.326 1.00 46.62 109 PRO A C 1
ATOM 844 O O . PRO A 1 109 ? -15.395 17.290 -9.435 1.00 46.62 109 PRO A O 1
ATOM 847 N N . PRO A 1 110 ? -13.833 17.693 -10.974 1.00 47.84 110 PRO A N 1
ATOM 848 C CA . PRO A 1 110 ? -13.096 16.486 -10.585 1.00 47.84 110 PRO A CA 1
ATOM 849 C C . PRO A 1 110 ? -12.071 16.694 -9.452 1.00 47.84 110 PRO A C 1
ATOM 851 O O . PRO A 1 110 ? -11.527 15.709 -8.965 1.00 47.84 110 PRO A O 1
ATOM 854 N N . ALA A 1 111 ? -11.791 17.928 -9.007 1.00 52.06 111 ALA A N 1
ATOM 855 C CA . ALA A 1 111 ? -10.789 18.182 -7.959 1.00 52.06 111 ALA A CA 1
ATOM 856 C C . ALA A 1 111 ? -11.350 18.109 -6.525 1.00 52.06 111 ALA A C 1
ATOM 858 O O . ALA A 1 111 ? -10.585 18.074 -5.560 1.00 52.06 111 ALA A O 1
ATOM 859 N N . TRP A 1 112 ? -12.677 18.080 -6.364 1.00 55.34 112 TRP A N 1
ATOM 860 C CA . TRP A 1 112 ? -13.313 18.057 -5.044 1.00 55.34 112 TRP A CA 1
ATOM 861 C C . TRP A 1 112 ? -12.942 16.813 -4.237 1.00 55.34 112 TRP A C 1
ATOM 863 O O . TRP A 1 112 ? -12.695 16.933 -3.041 1.00 55.34 112 TRP A O 1
ATOM 873 N N . ASP A 1 113 ? -12.806 15.654 -4.878 1.00 53.59 113 ASP A N 1
ATOM 874 C CA . ASP A 1 113 ? -12.435 14.411 -4.194 1.00 53.59 113 ASP A CA 1
ATOM 875 C C . ASP A 1 113 ? -10.998 14.475 -3.645 1.00 53.59 113 ASP A C 1
ATOM 877 O O . ASP A 1 113 ? -10.720 14.026 -2.529 1.00 53.59 113 ASP A O 1
ATOM 881 N N . GLU A 1 114 ? -10.086 15.126 -4.375 1.00 56.41 114 GLU A N 1
ATOM 882 C CA . GLU A 1 114 ? -8.711 15.352 -3.924 1.00 56.41 114 GLU A CA 1
ATOM 883 C C . GLU A 1 114 ? -8.671 16.358 -2.765 1.00 56.41 114 GLU A C 1
ATOM 885 O O . GLU A 1 114 ? -8.047 16.084 -1.738 1.00 56.41 114 GLU A O 1
ATOM 890 N N . TRP A 1 115 ? -9.405 17.471 -2.852 1.00 59.16 115 TRP A N 1
ATOM 891 C CA . TRP A 1 115 ? -9.481 18.459 -1.770 1.00 59.16 115 TRP A CA 1
ATOM 892 C C . TRP A 1 115 ? -10.144 17.916 -0.506 1.00 59.16 115 TRP A C 1
ATOM 894 O O . TRP A 1 115 ? -9.656 18.177 0.594 1.00 59.16 115 TRP A O 1
ATOM 904 N N . VAL A 1 116 ? -11.210 17.125 -0.643 1.00 65.00 116 VAL A N 1
ATOM 905 C CA . VAL A 1 116 ? -11.866 16.454 0.485 1.00 65.00 116 VAL A CA 1
ATOM 906 C C . VAL A 1 116 ? -10.908 15.459 1.134 1.00 65.00 116 VAL A C 1
ATOM 908 O O . VAL A 1 116 ? -10.818 15.439 2.359 1.00 65.00 116 VAL A O 1
ATOM 911 N N . SER A 1 117 ? -10.123 14.708 0.354 1.00 59.31 117 SER A N 1
ATOM 912 C CA . SER A 1 117 ? -9.113 13.797 0.908 1.00 59.31 117 SER A CA 1
ATOM 913 C C . SER A 1 117 ? -7.987 14.536 1.644 1.00 59.31 117 SER A C 1
ATOM 915 O O . SER A 1 117 ? -7.553 14.094 2.706 1.00 59.31 117 SER A O 1
ATOM 917 N N . VAL A 1 118 ? -7.560 15.705 1.150 1.00 59.66 118 VAL A N 1
ATOM 918 C CA . VAL A 1 118 ? -6.552 16.549 1.812 1.00 59.66 118 VAL A CA 1
ATOM 919 C C . VAL A 1 118 ? -7.107 17.170 3.096 1.00 59.66 118 VAL A C 1
ATOM 921 O O . VAL A 1 118 ? -6.416 17.184 4.112 1.00 59.66 118 VAL A O 1
ATOM 924 N N . LEU A 1 119 ? -8.358 17.636 3.093 1.00 60.97 119 LEU A N 1
ATOM 925 C CA . LEU A 1 119 ? -9.044 18.148 4.286 1.00 60.97 119 LEU A CA 1
ATOM 926 C C . LEU A 1 119 ? -9.296 17.045 5.321 1.00 60.97 119 LEU A C 1
ATOM 928 O O . LEU A 1 119 ? -9.095 17.270 6.516 1.00 60.97 119 LEU A O 1
ATOM 932 N N . ALA A 1 120 ? -9.682 15.847 4.885 1.00 62.22 120 ALA A N 1
ATOM 933 C CA . ALA A 1 120 ? -9.820 14.675 5.745 1.00 62.22 120 ALA A CA 1
ATOM 934 C C . ALA A 1 120 ? -8.465 14.277 6.351 1.00 62.22 120 ALA A C 1
ATOM 936 O O . ALA A 1 120 ? -8.353 14.110 7.563 1.00 62.22 120 ALA A O 1
ATOM 937 N N . ALA A 1 121 ? -7.400 14.236 5.547 1.00 57.00 121 ALA A N 1
ATOM 938 C CA . ALA A 1 121 ? -6.050 13.964 6.032 1.00 57.00 121 ALA A CA 1
ATOM 939 C C . ALA A 1 121 ? -5.569 15.038 7.022 1.00 57.00 121 ALA A C 1
ATOM 941 O O . ALA A 1 121 ? -5.038 14.705 8.078 1.00 57.00 121 ALA A O 1
ATOM 942 N N . ALA A 1 122 ? -5.802 16.321 6.738 1.00 60.34 122 ALA A N 1
ATOM 943 C CA . ALA A 1 122 ? -5.426 17.419 7.628 1.00 60.34 122 ALA A CA 1
ATOM 944 C C . ALA A 1 122 ? -6.217 17.403 8.947 1.00 60.34 122 ALA A C 1
ATOM 946 O O . ALA A 1 122 ? -5.662 17.695 10.007 1.00 60.34 122 ALA A O 1
ATOM 947 N N . THR A 1 123 ? -7.503 17.041 8.908 1.00 63.94 123 THR A N 1
ATOM 948 C CA . THR A 1 123 ? -8.326 16.912 10.119 1.00 63.94 123 THR A CA 1
ATOM 949 C C . THR A 1 123 ? -7.917 15.705 10.957 1.00 63.94 123 THR A C 1
ATOM 951 O O . THR A 1 123 ? -7.777 15.855 12.170 1.00 63.94 123 THR A O 1
ATOM 954 N N . LEU A 1 124 ? -7.632 14.555 10.340 1.00 62.75 124 LEU A N 1
ATOM 955 C CA . LEU A 1 124 ? -7.082 13.384 11.033 1.00 62.75 124 LEU A CA 1
ATOM 956 C C . LEU A 1 124 ? -5.708 13.680 11.647 1.00 62.75 124 LEU A C 1
ATOM 958 O O . LEU A 1 124 ? -5.472 13.340 12.805 1.00 62.75 124 LEU A O 1
ATOM 962 N N . LEU A 1 125 ? -4.837 14.393 10.927 1.00 58.38 125 LEU A N 1
ATOM 963 C CA . LEU A 1 125 ? -3.535 14.828 11.441 1.00 58.38 125 LEU A CA 1
ATOM 964 C C . LEU A 1 125 ? -3.698 15.781 12.636 1.00 58.38 125 LEU A C 1
ATOM 966 O O . LEU A 1 125 ? -2.997 15.662 13.640 1.00 58.38 125 LEU A O 1
ATOM 970 N N . GLY A 1 126 ? -4.678 16.686 12.572 1.00 64.38 126 GLY A N 1
ATOM 971 C CA . GLY A 1 126 ? -5.039 17.561 13.685 1.00 64.38 126 GLY A CA 1
ATOM 972 C C . GLY A 1 126 ? -5.546 16.805 14.919 1.00 64.38 126 GLY A C 1
ATOM 973 O O . GLY A 1 126 ? -5.207 17.186 16.040 1.00 64.38 126 GLY A O 1
ATOM 974 N N . VAL A 1 127 ? -6.324 15.732 14.733 1.00 68.62 127 VAL A N 1
ATOM 975 C CA . VAL A 1 127 ? -6.790 14.865 15.831 1.00 68.62 127 VAL A CA 1
ATOM 976 C C . VAL A 1 127 ? -5.619 14.099 16.449 1.00 68.62 127 VAL A C 1
ATOM 978 O O . VAL A 1 127 ? -5.457 14.155 17.666 1.00 68.62 127 VAL A O 1
ATOM 981 N N . GLY A 1 128 ? -4.752 13.490 15.634 1.00 61.16 128 GLY A N 1
ATOM 982 C CA . GLY A 1 128 ? -3.581 12.754 16.123 1.00 61.16 128 GLY A 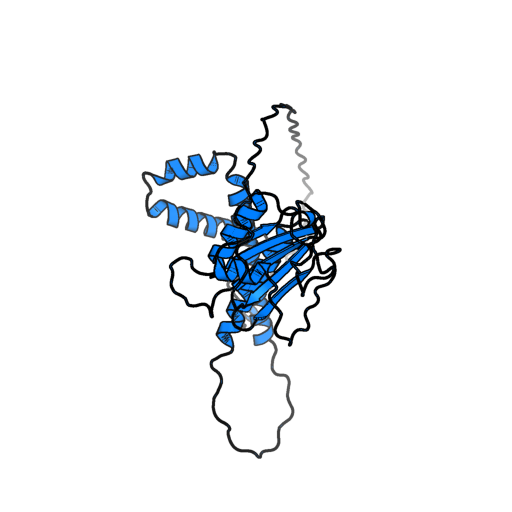CA 1
ATOM 983 C C . GLY A 1 128 ? -2.619 13.632 16.931 1.00 61.16 128 GLY A C 1
ATOM 984 O O . GLY A 1 128 ? -2.222 13.274 18.040 1.00 61.16 128 GLY A O 1
ATOM 985 N N . LEU A 1 129 ? -2.321 14.844 16.449 1.00 67.06 129 LEU A N 1
ATOM 986 C CA . LEU A 1 129 ? -1.489 15.804 17.188 1.00 67.06 129 LEU A CA 1
ATOM 987 C C . LEU A 1 129 ? -2.147 16.272 18.496 1.00 67.06 129 LEU A C 1
ATOM 989 O O . LEU A 1 129 ? -1.456 16.561 19.478 1.00 67.06 129 LEU A O 1
ATOM 993 N N . ALA A 1 130 ? -3.479 16.370 18.533 1.00 62.34 130 ALA A N 1
ATOM 994 C CA . ALA A 1 130 ? -4.203 16.717 19.751 1.00 62.34 130 ALA A CA 1
ATOM 995 C C . ALA A 1 130 ? -4.150 15.582 20.787 1.00 62.34 130 ALA A C 1
ATOM 997 O O . ALA A 1 130 ? -3.907 15.857 21.964 1.00 62.34 130 ALA A O 1
ATOM 998 N N . GLU A 1 131 ? -4.319 14.328 20.364 1.00 68.25 131 GLU A N 1
ATOM 999 C CA . GLU A 1 131 ? -4.205 13.151 21.233 1.00 68.25 131 GLU A CA 1
ATOM 1000 C C . GLU A 1 131 ? -2.789 12.987 21.786 1.00 68.25 131 GLU A C 1
ATOM 1002 O O . GLU A 1 131 ? -2.627 12.803 22.994 1.00 68.25 131 GLU A O 1
ATOM 1007 N N . GLN A 1 132 ? -1.762 13.181 20.955 1.00 65.19 132 GLN A N 1
ATOM 1008 C CA . GLN A 1 132 ? -0.365 13.126 21.390 1.00 65.19 132 GLN A CA 1
ATOM 1009 C C . GLN A 1 132 ? -0.071 14.156 22.493 1.00 65.19 132 GLN A C 1
ATOM 1011 O O . GLN A 1 132 ? 0.565 13.841 23.499 1.00 65.19 132 GLN A O 1
ATOM 1016 N N . ARG A 1 133 ? -0.597 15.382 22.367 1.00 72.44 133 ARG A N 1
ATOM 1017 C CA . ARG A 1 133 ? -0.467 16.414 23.413 1.00 72.44 133 ARG A CA 1
ATOM 1018 C C . ARG A 1 133 ? -1.201 16.048 24.699 1.00 72.44 133 ARG A C 1
ATOM 1020 O O . ARG A 1 133 ? -0.750 16.419 25.781 1.00 72.44 133 ARG A O 1
ATOM 1027 N N . VAL A 1 134 ? -2.340 15.362 24.606 1.00 75.25 134 VAL A N 1
ATOM 1028 C CA . VAL A 1 134 ? -3.073 14.878 25.784 1.00 75.25 134 VAL A CA 1
ATOM 1029 C C . VAL A 1 134 ? -2.285 13.768 26.476 1.00 75.25 134 VAL A C 1
ATOM 1031 O O . VAL A 1 134 ? -2.117 13.829 27.691 1.00 75.25 134 VAL A O 1
ATOM 1034 N N . GLN A 1 135 ? -1.727 12.820 25.725 1.00 73.94 135 GLN A N 1
ATOM 1035 C CA . GLN A 1 135 ? -0.889 11.755 26.278 1.00 73.94 135 GLN A CA 1
ATOM 1036 C C . GLN A 1 135 ? 0.383 12.302 26.935 1.00 73.94 135 GLN A C 1
ATOM 1038 O O . GLN A 1 135 ? 0.693 11.917 28.059 1.00 73.94 135 GLN A O 1
ATOM 1043 N N . GLN A 1 136 ? 1.058 13.274 26.313 1.00 75.00 136 GLN A N 1
ATOM 1044 C CA . GLN A 1 136 ? 2.205 13.961 26.921 1.00 75.00 136 GLN A CA 1
ATOM 1045 C C . GLN A 1 136 ? 1.831 14.656 28.235 1.00 75.00 136 GLN A C 1
ATOM 1047 O O . GLN A 1 136 ? 2.578 14.589 29.209 1.00 75.00 136 GLN A O 1
ATOM 1052 N N . LYS A 1 137 ? 0.654 15.290 28.296 1.00 77.06 137 LYS A N 1
ATOM 1053 C CA . LYS A 1 137 ? 0.158 15.903 29.535 1.00 77.06 137 LYS A CA 1
ATOM 1054 C C . LYS A 1 137 ? -0.160 14.873 30.612 1.00 77.06 137 LYS A C 1
ATOM 1056 O O . LYS A 1 137 ? 0.125 15.142 31.771 1.00 77.06 137 LYS A O 1
ATOM 1061 N N . ILE A 1 138 ? -0.724 13.718 30.258 1.00 76.50 138 ILE A N 1
ATOM 1062 C CA . ILE A 1 138 ? -0.999 12.631 31.211 1.00 76.50 138 ILE A CA 1
ATOM 1063 C C . ILE A 1 138 ? 0.314 12.040 31.736 1.00 76.50 138 ILE A C 1
ATOM 1065 O O . ILE A 1 138 ? 0.453 11.854 32.943 1.00 76.50 138 ILE A O 1
ATOM 1069 N N . ALA A 1 139 ? 1.297 11.820 30.862 1.00 74.88 139 ALA A N 1
ATOM 1070 C CA . ALA A 1 139 ? 2.621 11.340 31.249 1.00 74.88 139 ALA A CA 1
ATOM 1071 C C . ALA A 1 139 ? 3.328 12.328 32.195 1.00 74.88 139 ALA A C 1
ATOM 1073 O O . ALA A 1 139 ? 3.831 11.923 33.237 1.00 74.88 139 ALA A O 1
ATOM 1074 N N . ALA A 1 140 ? 3.287 13.630 31.893 1.00 78.56 140 ALA A N 1
ATOM 1075 C CA . ALA A 1 140 ? 3.870 14.668 32.745 1.00 78.56 140 ALA A CA 1
ATOM 1076 C C . ALA A 1 140 ? 3.107 14.880 34.066 1.00 78.56 140 ALA A C 1
ATOM 1078 O O . ALA A 1 140 ? 3.693 15.297 35.063 1.00 78.56 140 ALA A O 1
ATOM 1079 N N . ALA A 1 141 ? 1.797 14.619 34.078 1.00 75.75 141 ALA A N 1
ATOM 1080 C CA . ALA A 1 141 ? 0.940 14.785 35.247 1.00 75.75 141 ALA A CA 1
ATOM 1081 C C . ALA A 1 141 ? 0.819 13.522 36.105 1.00 75.75 141 ALA A C 1
ATOM 1083 O O . ALA A 1 141 ? 0.140 13.582 37.125 1.00 75.75 141 ALA A O 1
ATOM 1084 N N . THR A 1 142 ? 1.435 12.400 35.720 1.00 79.56 142 THR A N 1
ATOM 1085 C CA . THR A 1 142 ? 1.500 11.201 36.561 1.00 79.56 142 THR A CA 1
ATOM 1086 C C . THR A 1 142 ? 2.623 11.419 37.576 1.00 79.56 142 THR A C 1
ATOM 1088 O O . THR A 1 142 ? 3.793 11.297 37.212 1.00 79.56 142 THR A O 1
ATOM 1091 N N . PRO A 1 143 ? 2.323 11.805 38.834 1.00 62.75 143 PRO A N 1
ATOM 1092 C CA . PRO A 1 143 ? 3.367 12.000 39.823 1.00 62.75 143 PRO A CA 1
ATOM 1093 C C . PRO A 1 143 ? 4.014 10.643 40.089 1.00 62.75 143 PRO A C 1
ATOM 1095 O O . PRO A 1 143 ? 3.307 9.653 40.288 1.00 62.75 143 PRO A O 1
ATOM 1098 N N . ALA A 1 144 ? 5.346 10.604 40.096 1.00 57.78 144 ALA A N 1
ATOM 1099 C CA . ALA A 1 144 ? 6.123 9.455 40.535 1.00 57.78 144 ALA A CA 1
ATOM 1100 C C . ALA A 1 144 ? 5.730 9.109 41.982 1.00 57.78 144 ALA A C 1
ATOM 1102 O O . ALA A 1 144 ? 6.300 9.621 42.944 1.00 57.78 144 ALA A O 1
ATOM 1103 N N . SER A 1 145 ? 4.695 8.287 42.149 1.00 54.53 145 SER A N 1
ATOM 1104 C CA . SER A 1 145 ? 4.325 7.738 43.445 1.00 54.53 145 SER A CA 1
ATOM 1105 C C . SER A 1 145 ? 5.404 6.746 43.843 1.00 54.53 145 SER A C 1
ATOM 1107 O O . SER A 1 145 ? 5.418 5.611 43.383 1.00 54.53 145 SER A O 1
ATOM 1109 N N . ALA A 1 146 ? 6.318 7.247 44.672 1.00 55.25 146 ALA A N 1
ATOM 1110 C CA . ALA A 1 146 ? 7.057 6.525 45.696 1.00 55.25 146 ALA A CA 1
ATOM 1111 C C . ALA A 1 146 ? 7.560 5.132 45.284 1.00 55.25 146 ALA A C 1
ATOM 1113 O O . ALA A 1 146 ? 7.088 4.108 45.775 1.00 55.25 146 ALA A O 1
ATOM 1114 N N . VAL A 1 147 ? 8.598 5.104 44.444 1.00 53.75 147 VAL A N 1
ATOM 1115 C CA . VAL A 1 147 ? 9.543 3.985 44.465 1.00 53.75 147 VAL A CA 1
ATOM 1116 C C . VAL A 1 147 ? 10.318 4.091 45.776 1.00 53.75 147 VAL A C 1
ATOM 1118 O O . VAL A 1 147 ? 11.007 5.078 46.034 1.00 53.75 147 VAL A O 1
ATOM 1121 N N . ALA A 1 148 ? 10.122 3.090 46.630 1.00 58.41 148 ALA A N 1
ATOM 1122 C CA . ALA A 1 148 ? 10.861 2.897 47.864 1.00 58.41 148 ALA A CA 1
ATOM 1123 C C . ALA A 1 148 ? 12.381 2.916 47.611 1.00 58.41 148 ALA A C 1
ATOM 1125 O O . ALA A 1 148 ? 12.863 2.458 46.577 1.00 58.41 148 ALA A O 1
ATOM 1126 N N . ALA A 1 149 ? 13.108 3.486 48.572 1.00 57.81 149 ALA A N 1
ATOM 1127 C CA . ALA A 1 149 ? 14.530 3.807 48.517 1.00 57.81 149 ALA A CA 1
ATOM 1128 C C . ALA A 1 149 ? 15.433 2.661 48.001 1.00 57.81 149 ALA A C 1
ATOM 1130 O O . ALA A 1 149 ? 15.352 1.549 48.529 1.00 57.81 149 ALA A O 1
ATOM 1131 N N . PRO A 1 150 ? 16.355 2.923 47.053 1.00 57.34 150 PRO A N 1
ATOM 1132 C CA . PRO A 1 150 ? 17.392 1.973 46.679 1.00 57.34 150 PRO A CA 1
ATOM 1133 C C . PRO A 1 150 ? 18.639 2.129 47.565 1.00 57.34 150 PRO A C 1
ATOM 1135 O O . PRO A 1 150 ? 19.103 3.236 47.845 1.00 57.34 150 PRO A O 1
ATOM 1138 N N . SER A 1 151 ? 19.194 0.997 47.997 1.00 56.16 151 SER A N 1
ATOM 1139 C CA . SER A 1 151 ? 20.500 0.897 48.655 1.00 56.16 151 SER A CA 1
ATOM 1140 C C . SER A 1 151 ? 21.652 1.233 47.686 1.00 56.16 151 SER A C 1
ATOM 1142 O O . SER A 1 151 ? 21.539 0.947 46.493 1.00 56.16 151 SER A O 1
ATOM 1144 N N . PRO A 1 152 ? 22.777 1.805 48.160 1.00 64.19 152 PRO A N 1
ATOM 1145 C CA . PRO A 1 152 ? 23.865 2.251 47.295 1.00 64.19 152 PRO A CA 1
ATOM 1146 C C . PRO A 1 152 ? 24.903 1.144 47.060 1.00 64.19 152 PRO A C 1
ATOM 1148 O O . PRO A 1 152 ? 25.464 0.609 48.012 1.00 64.19 152 PRO A O 1
ATOM 1151 N N . SER A 1 153 ? 25.199 0.826 45.797 1.00 58.53 153 SER A N 1
ATOM 1152 C CA . SER A 1 153 ? 26.554 0.492 45.307 1.00 58.53 153 SER A CA 1
ATOM 1153 C C . SER A 1 153 ? 26.515 0.039 43.843 1.00 58.53 153 SER A C 1
ATOM 1155 O O . SER A 1 153 ? 26.120 -1.086 43.560 1.00 58.53 153 SER A O 1
ATOM 1157 N N . SER A 1 154 ? 26.938 0.905 42.912 1.00 46.66 154 SER A N 1
ATOM 1158 C CA . SER A 1 154 ? 27.705 0.560 41.692 1.00 46.66 154 SER A CA 1
ATOM 1159 C C . SER A 1 154 ? 28.010 1.813 40.842 1.00 46.66 154 SER A C 1
ATOM 1161 O O . SER A 1 154 ? 27.245 2.776 40.902 1.00 46.66 154 SER A O 1
ATOM 1163 N N . PRO A 1 155 ? 29.143 1.836 40.108 1.00 61.56 155 PRO A N 1
ATOM 1164 C CA . PRO A 1 155 ? 29.721 3.034 39.487 1.00 61.56 155 PRO A CA 1
ATOM 1165 C C . PRO A 1 155 ? 29.095 3.379 38.118 1.00 61.56 155 PRO A C 1
ATOM 1167 O O . PRO A 1 155 ? 28.363 2.561 37.558 1.00 61.56 155 PRO A O 1
ATOM 1170 N N . PRO A 1 156 ? 29.362 4.585 37.569 1.00 58.50 156 PRO A N 1
ATOM 1171 C CA . PRO A 1 156 ? 28.636 5.112 36.419 1.00 58.50 156 PRO A CA 1
ATOM 1172 C C . PRO A 1 156 ? 29.125 4.496 35.104 1.00 58.50 156 PRO A C 1
ATOM 1174 O O . PRO A 1 156 ? 30.312 4.551 34.784 1.00 58.50 156 PRO A O 1
ATOM 1177 N N . ALA A 1 157 ? 28.183 3.949 34.333 1.00 46.16 157 ALA A N 1
ATOM 1178 C CA . ALA A 1 157 ? 28.381 3.580 32.940 1.00 46.16 157 ALA A CA 1
ATOM 1179 C C . ALA A 1 157 ? 27.936 4.723 32.018 1.00 46.16 157 ALA A C 1
ATOM 1181 O O . ALA A 1 157 ? 26.957 5.425 32.268 1.00 46.16 157 ALA A O 1
ATOM 1182 N N . SER A 1 158 ? 28.743 4.886 30.982 1.00 46.59 158 SER A N 1
ATOM 1183 C CA . SER A 1 158 ? 28.810 5.908 29.949 1.00 46.59 158 SER A CA 1
ATOM 1184 C C . SER A 1 158 ? 27.496 6.205 29.225 1.00 46.59 158 SER A C 1
ATOM 1186 O O . SER A 1 158 ? 26.648 5.341 29.037 1.00 46.59 158 SER A O 1
ATOM 1188 N N . ALA A 1 159 ? 27.386 7.454 28.780 1.00 52.38 159 ALA A N 1
ATOM 1189 C CA . ALA A 1 159 ? 26.283 8.008 28.016 1.00 52.38 159 ALA A CA 1
ATOM 1190 C C . ALA A 1 159 ? 26.223 7.465 26.575 1.00 52.38 159 ALA A C 1
ATOM 1192 O O . ALA A 1 159 ? 27.075 7.811 25.767 1.00 52.38 159 ALA A O 1
ATOM 1193 N N . ASP A 1 160 ? 25.160 6.721 26.263 1.00 41.38 160 ASP A N 1
ATOM 1194 C CA . ASP A 1 160 ? 24.677 6.420 24.907 1.00 41.38 160 ASP A CA 1
ATOM 1195 C C . ASP A 1 160 ? 23.156 6.667 24.884 1.00 41.38 160 ASP A C 1
ATOM 1197 O O . ASP A 1 160 ? 22.357 5.760 25.094 1.00 41.38 160 ASP A O 1
ATOM 1201 N N . ALA A 1 161 ? 22.731 7.926 24.726 1.00 44.28 161 ALA A N 1
ATOM 1202 C CA . ALA A 1 161 ? 21.315 8.317 24.841 1.00 44.28 161 ALA A CA 1
ATOM 1203 C C . ALA A 1 161 ? 20.783 9.161 23.664 1.00 44.28 161 ALA A C 1
ATOM 1205 O O . ALA A 1 161 ? 19.772 9.839 23.811 1.00 44.28 161 ALA A O 1
ATOM 1206 N N . GLN A 1 162 ? 21.437 9.151 22.496 1.00 40.94 162 GLN A N 1
ATOM 1207 C CA . GLN A 1 162 ? 21.097 10.077 21.397 1.00 40.94 162 GLN A CA 1
ATOM 1208 C C . GLN A 1 162 ? 20.399 9.476 20.165 1.00 40.94 162 GLN A C 1
ATOM 1210 O O . GLN A 1 162 ? 20.105 10.231 19.245 1.00 40.94 162 GLN A O 1
ATOM 1215 N N . ASN A 1 163 ? 20.052 8.181 20.136 1.00 43.44 163 ASN A N 1
ATOM 1216 C CA . ASN A 1 163 ? 19.457 7.562 18.934 1.00 43.44 163 ASN A CA 1
ATOM 1217 C C . ASN A 1 163 ? 17.950 7.233 18.998 1.00 43.44 163 ASN A C 1
ATOM 1219 O O . ASN A 1 163 ? 17.411 6.735 18.019 1.00 43.44 163 ASN A O 1
ATOM 1223 N N . THR A 1 164 ? 17.235 7.516 20.091 1.00 47.94 164 THR A N 1
ATOM 1224 C CA . THR A 1 164 ? 15.825 7.083 20.246 1.00 47.94 164 THR A CA 1
ATOM 1225 C C . THR A 1 164 ? 14.773 8.046 19.675 1.00 47.94 164 THR A C 1
ATOM 1227 O O . THR A 1 164 ? 13.657 7.627 19.365 1.00 47.94 164 THR A O 1
ATOM 1230 N N . ASP A 1 165 ? 15.088 9.333 19.506 1.00 43.91 165 ASP A N 1
ATOM 1231 C CA . ASP A 1 165 ? 14.072 10.331 19.123 1.00 43.91 165 ASP A CA 1
ATOM 1232 C C . ASP A 1 165 ? 13.727 10.320 17.624 1.00 43.91 165 ASP A C 1
ATOM 1234 O O . ASP A 1 165 ? 12.571 10.549 17.254 1.00 43.91 165 ASP A O 1
ATOM 1238 N N . VAL A 1 166 ? 14.691 10.004 16.751 1.00 51.94 166 VAL A N 1
ATOM 1239 C CA . VAL A 1 166 ? 14.476 9.995 15.290 1.00 51.94 166 VAL A CA 1
ATOM 1240 C C . VAL A 1 166 ? 13.550 8.847 14.874 1.00 51.94 166 VAL A C 1
ATOM 1242 O O . VAL A 1 166 ? 12.648 9.043 14.055 1.00 51.94 166 VAL A O 1
ATOM 1245 N N . ASP A 1 167 ? 13.688 7.682 15.510 1.00 66.31 167 ASP A N 1
ATOM 1246 C CA . ASP A 1 167 ? 12.827 6.527 15.243 1.00 66.31 167 ASP A CA 1
ATOM 1247 C C . ASP A 1 167 ? 11.378 6.764 15.694 1.00 66.31 167 ASP A C 1
ATOM 1249 O O . ASP A 1 167 ? 10.436 6.279 15.063 1.00 66.31 167 ASP A O 1
ATOM 1253 N N . THR A 1 168 ? 11.170 7.581 16.731 1.00 71.44 168 THR A N 1
ATOM 1254 C CA . THR A 1 168 ? 9.829 7.866 17.264 1.00 71.44 168 THR A CA 1
ATOM 1255 C C . THR A 1 168 ? 9.004 8.734 16.307 1.00 71.44 168 THR A C 1
ATOM 1257 O O . THR A 1 168 ? 7.827 8.452 16.065 1.00 71.44 168 THR A O 1
ATOM 1260 N N . ALA A 1 169 ? 9.604 9.772 15.714 1.00 69.81 169 ALA A N 1
ATOM 1261 C CA . ALA A 1 169 ? 8.915 10.635 14.750 1.00 69.81 169 ALA A CA 1
ATOM 1262 C C . ALA A 1 169 ? 8.608 9.902 13.432 1.00 69.81 169 ALA A C 1
ATOM 1264 O O . ALA A 1 169 ? 7.496 10.015 12.906 1.00 69.81 169 ALA A O 1
ATOM 1265 N N . ALA A 1 170 ? 9.563 9.107 12.934 1.00 75.69 170 ALA A N 1
ATOM 1266 C CA . ALA A 1 170 ? 9.364 8.265 11.757 1.00 75.69 170 ALA A CA 1
ATOM 1267 C C . ALA A 1 170 ? 8.247 7.234 11.993 1.00 75.69 170 ALA A C 1
ATOM 1269 O O . ALA A 1 170 ? 7.366 7.071 11.148 1.00 75.69 170 ALA A O 1
ATOM 1270 N N . SER A 1 171 ? 8.221 6.611 13.174 1.00 81.56 171 SER A N 1
ATOM 1271 C CA . SER A 1 171 ? 7.165 5.677 13.581 1.00 81.56 171 SER A CA 1
ATOM 1272 C C . SER A 1 171 ? 5.776 6.329 13.585 1.00 81.56 171 SER A C 1
ATOM 1274 O O . SER A 1 171 ? 4.827 5.770 13.032 1.00 81.56 171 SER A O 1
ATOM 1276 N N . ALA A 1 172 ? 5.648 7.558 14.103 1.00 84.56 172 ALA A N 1
ATOM 1277 C CA . ALA A 1 172 ? 4.376 8.284 14.104 1.00 84.56 172 ALA A CA 1
ATOM 1278 C C . ALA A 1 172 ? 3.874 8.618 12.685 1.00 84.56 172 ALA A C 1
ATOM 1280 O O . ALA A 1 172 ? 2.685 8.460 12.395 1.00 84.56 172 ALA A O 1
ATOM 1281 N N . ALA A 1 173 ? 4.766 9.044 11.784 1.00 84.25 173 ALA A N 1
ATOM 1282 C CA . ALA A 1 173 ? 4.415 9.319 10.389 1.00 84.25 173 ALA A CA 1
ATOM 1283 C C . ALA A 1 173 ? 3.970 8.045 9.650 1.00 84.25 173 ALA A C 1
ATOM 1285 O O . ALA A 1 173 ? 2.960 8.048 8.943 1.00 84.25 173 ALA A O 1
ATOM 1286 N N . VAL A 1 174 ? 4.681 6.938 9.867 1.00 87.88 174 VAL A N 1
ATOM 1287 C CA . VAL A 1 174 ? 4.352 5.619 9.312 1.00 87.88 174 VAL A CA 1
ATOM 1288 C C . VAL A 1 174 ? 2.990 5.127 9.818 1.00 87.88 174 VAL A C 1
ATOM 1290 O O . VAL A 1 174 ? 2.158 4.697 9.017 1.00 87.88 174 VAL A O 1
ATOM 1293 N N . ALA A 1 175 ? 2.715 5.254 11.120 1.00 88.38 175 ALA A N 1
ATOM 1294 C CA . ALA A 1 175 ? 1.420 4.904 11.702 1.00 88.38 175 ALA A CA 1
ATOM 1295 C C . ALA A 1 175 ? 0.278 5.747 11.107 1.00 88.38 175 ALA A C 1
ATOM 1297 O O . ALA A 1 175 ? -0.773 5.210 10.750 1.00 88.38 175 ALA A O 1
ATOM 1298 N N . PHE A 1 176 ? 0.501 7.052 10.922 1.00 87.25 176 PHE A N 1
ATOM 1299 C CA . PHE A 1 176 ? -0.466 7.943 10.280 1.00 87.25 176 PHE A CA 1
ATOM 1300 C C . PHE A 1 176 ? -0.773 7.524 8.836 1.00 87.25 176 PHE A C 1
ATOM 1302 O O . PHE A 1 176 ? -1.934 7.516 8.423 1.00 87.25 176 PHE A O 1
ATOM 1309 N N . VAL A 1 177 ? 0.245 7.125 8.070 1.00 91.06 177 VAL A N 1
ATOM 1310 C CA . VAL A 1 177 ? 0.060 6.619 6.705 1.00 91.06 177 VAL A CA 1
ATOM 1311 C C . VAL A 1 177 ? -0.779 5.348 6.682 1.00 91.06 177 VAL A C 1
ATOM 1313 O O . VAL A 1 177 ? -1.705 5.256 5.876 1.00 91.06 177 VAL A O 1
ATOM 1316 N N . LEU A 1 178 ? -0.505 4.387 7.567 1.00 92.00 178 LEU A N 1
ATOM 1317 C CA . LEU A 1 178 ? -1.295 3.157 7.638 1.00 92.00 178 LEU A CA 1
ATOM 1318 C C . LEU A 1 178 ? -2.746 3.433 8.045 1.00 92.00 178 LEU A C 1
ATOM 1320 O O . LEU A 1 178 ? -3.656 2.831 7.478 1.00 92.00 178 LEU A O 1
ATOM 1324 N N . GLN A 1 179 ? -2.976 4.391 8.944 1.00 90.50 179 GLN A N 1
ATOM 1325 C CA . GLN A 1 179 ? -4.324 4.839 9.297 1.00 90.50 179 GLN A CA 1
ATOM 1326 C C . GLN A 1 179 ? -5.040 5.509 8.114 1.00 90.50 179 GLN A C 1
ATOM 1328 O O . GLN A 1 179 ? -6.234 5.292 7.902 1.00 90.50 179 GLN A O 1
ATOM 1333 N N . GLY A 1 180 ? -4.318 6.306 7.321 1.00 88.44 180 GLY A N 1
ATOM 1334 C CA . GLY A 1 180 ? -4.839 6.921 6.100 1.00 88.44 180 GLY A CA 1
ATOM 1335 C C . GLY A 1 180 ? -5.210 5.883 5.041 1.00 88.44 180 GLY A C 1
ATOM 1336 O O . GLY A 1 180 ? -6.283 5.974 4.452 1.00 88.44 180 GLY A O 1
ATOM 1337 N N . ILE A 1 181 ? -4.370 4.860 4.857 1.00 92.12 181 ILE A N 1
ATOM 1338 C CA . ILE A 1 181 ? -4.671 3.695 4.014 1.00 92.12 181 ILE A CA 1
ATOM 1339 C C . ILE A 1 181 ? -5.939 3.007 4.529 1.00 92.12 181 ILE A C 1
ATOM 1341 O O . ILE A 1 181 ? -6.864 2.793 3.754 1.00 92.12 181 ILE A O 1
ATOM 1345 N N . HIS A 1 182 ? -6.033 2.743 5.831 1.00 90.00 182 HIS A N 1
ATOM 1346 C CA . HIS A 1 182 ? -7.215 2.114 6.422 1.00 90.00 182 HIS A CA 1
ATOM 1347 C C . HIS A 1 182 ? -8.494 2.931 6.267 1.00 90.00 182 HIS A C 1
ATOM 1349 O O . HIS A 1 182 ? -9.558 2.368 6.068 1.00 90.00 182 HIS A O 1
ATOM 1355 N N . SER A 1 183 ? -8.396 4.258 6.286 1.00 88.06 183 SER A N 1
ATOM 1356 C CA . SER A 1 183 ? -9.553 5.130 6.060 1.00 88.06 183 SER A CA 1
ATOM 1357 C C . SER A 1 183 ? -9.943 5.227 4.579 1.00 88.06 183 SER A C 1
ATOM 1359 O O . SER A 1 183 ? -11.091 5.533 4.268 1.00 88.06 183 SER A O 1
ATOM 1361 N N . LEU A 1 184 ? -8.988 5.024 3.664 1.00 87.56 184 LEU A N 1
ATOM 1362 C CA . LEU A 1 184 ? -9.226 5.066 2.220 1.00 87.56 184 LEU A CA 1
ATOM 1363 C C . LEU A 1 184 ? -9.906 3.791 1.723 1.00 87.56 184 LEU A C 1
ATOM 1365 O O . LEU A 1 184 ? -10.789 3.848 0.868 1.00 87.56 184 LEU A O 1
ATOM 1369 N N . PHE A 1 185 ? -9.453 2.644 2.219 1.00 87.31 185 PHE A N 1
ATOM 1370 C CA . PHE A 1 185 ? -10.026 1.357 1.876 1.00 87.31 185 PHE A CA 1
ATOM 1371 C C . PHE A 1 185 ? -11.183 1.079 2.828 1.00 87.31 185 PHE A C 1
ATOM 1373 O O . PHE A 1 185 ? -10.971 0.742 3.985 1.00 87.31 185 PHE A O 1
ATOM 1380 N N . ASP A 1 186 ? -12.400 1.259 2.315 1.00 75.00 186 ASP A N 1
ATOM 1381 C CA . ASP A 1 186 ? -13.643 0.898 2.996 1.00 75.00 186 ASP A CA 1
ATOM 1382 C C . ASP A 1 186 ? -13.562 -0.521 3.595 1.00 75.00 186 ASP A C 1
ATOM 1384 O O . ASP A 1 186 ? -12.864 -1.391 3.061 1.00 75.00 186 ASP A O 1
ATOM 1388 N N . GLU A 1 187 ? -14.312 -0.779 4.672 1.00 77.00 187 GLU A N 1
ATOM 1389 C CA . GLU A 1 187 ? -14.325 -2.068 5.393 1.00 77.00 187 GLU A CA 1
ATOM 1390 C C . GLU A 1 187 ? -14.679 -3.258 4.481 1.00 77.00 187 GLU A C 1
ATOM 1392 O O . GLU A 1 187 ? -14.456 -4.419 4.824 1.00 77.00 187 GLU A O 1
ATOM 1397 N N . SER A 1 188 ? -15.216 -2.971 3.294 1.00 84.31 188 SER A N 1
ATOM 1398 C CA . SER A 1 188 ? -15.556 -3.939 2.260 1.00 84.31 188 SER A CA 1
ATOM 1399 C C . SER A 1 188 ? -14.353 -4.570 1.548 1.00 84.31 188 SER A C 1
ATOM 1401 O O . SER A 1 188 ? -14.513 -5.640 0.949 1.00 84.31 188 SER A O 1
ATOM 1403 N N . LEU A 1 189 ? -13.159 -3.962 1.601 1.00 91.06 189 LEU A N 1
ATOM 1404 C CA . LEU A 1 189 ? -11.988 -4.461 0.881 1.00 91.06 189 LEU A CA 1
ATOM 1405 C C . LEU A 1 189 ? -10.989 -5.171 1.819 1.00 91.06 189 LEU A C 1
ATOM 1407 O O . LEU A 1 189 ? -10.319 -4.523 2.626 1.00 91.06 189 LEU A O 1
ATOM 1411 N N . PRO A 1 190 ? -10.809 -6.497 1.697 1.00 93.19 190 PRO A N 1
ATOM 1412 C CA . PRO A 1 190 ? -9.791 -7.215 2.449 1.00 93.19 190 PRO A CA 1
ATOM 1413 C C . PRO A 1 190 ? -8.403 -6.909 1.867 1.00 93.19 190 PRO A C 1
ATOM 1415 O O . PRO A 1 190 ? -8.080 -7.320 0.749 1.00 93.19 190 PRO A O 1
ATOM 1418 N N . TYR A 1 191 ? -7.563 -6.197 2.618 1.00 94.25 191 TYR A N 1
ATOM 1419 C CA . TYR A 1 191 ? -6.181 -5.900 2.240 1.00 94.25 191 TYR A CA 1
ATOM 1420 C C . TYR A 1 191 ? -5.181 -6.066 3.395 1.00 94.25 191 TYR A C 1
ATOM 1422 O O . TYR A 1 191 ? -5.519 -5.971 4.573 1.00 94.25 191 TYR A O 1
ATOM 1430 N N . ILE A 1 192 ? -3.921 -6.278 3.031 1.00 94.50 192 ILE A N 1
ATOM 1431 C CA . ILE A 1 192 ? -2.754 -6.227 3.912 1.00 94.50 192 ILE A CA 1
ATOM 1432 C C . ILE A 1 192 ? -1.880 -5.081 3.415 1.00 94.50 192 ILE A C 1
ATOM 1434 O O . ILE A 1 192 ? -1.545 -5.043 2.230 1.00 94.50 192 ILE A O 1
ATOM 1438 N N . ALA A 1 193 ? -1.513 -4.157 4.299 1.00 94.62 193 ALA A N 1
ATOM 1439 C CA . ALA A 1 193 ? -0.564 -3.092 3.999 1.00 94.62 193 ALA A CA 1
ATOM 1440 C C . ALA A 1 193 ? 0.695 -3.260 4.853 1.00 94.62 193 ALA A C 1
ATOM 1442 O O . ALA A 1 193 ? 0.607 -3.467 6.062 1.00 94.62 193 ALA A O 1
ATOM 1443 N N . VAL A 1 194 ? 1.863 -3.179 4.222 1.00 93.31 194 VAL A N 1
ATOM 1444 C CA . VAL A 1 194 ? 3.169 -3.382 4.857 1.00 93.31 194 VAL A CA 1
ATOM 1445 C C . VAL A 1 194 ? 4.111 -2.280 4.396 1.00 93.31 194 VAL A C 1
ATOM 1447 O O . VAL A 1 194 ? 4.205 -1.997 3.203 1.00 93.31 194 VAL A O 1
ATOM 1450 N N . ILE A 1 195 ? 4.822 -1.669 5.336 1.00 93.75 195 ILE A N 1
ATOM 1451 C CA . ILE A 1 195 ? 5.915 -0.739 5.061 1.00 93.75 195 ILE A CA 1
ATOM 1452 C C . ILE A 1 195 ? 7.215 -1.441 5.438 1.00 93.75 195 ILE A C 1
ATOM 1454 O O . ILE A 1 195 ? 7.410 -1.852 6.582 1.00 93.75 195 ILE A O 1
ATOM 1458 N N . LEU A 1 196 ? 8.086 -1.607 4.449 1.00 92.19 196 LEU A N 1
ATOM 1459 C CA . LEU A 1 196 ? 9.336 -2.348 4.560 1.00 92.19 196 LEU A CA 1
ATOM 1460 C C . LEU A 1 196 ? 10.516 -1.392 4.453 1.00 92.19 196 LEU A C 1
ATOM 1462 O O . LEU A 1 196 ? 10.506 -0.491 3.609 1.00 92.19 196 LEU A O 1
ATOM 1466 N N . ARG A 1 197 ? 11.554 -1.649 5.247 1.00 92.25 197 ARG A N 1
ATOM 1467 C CA . ARG A 1 197 ? 12.863 -1.036 5.049 1.00 92.25 197 ARG A CA 1
ATOM 1468 C C . ARG A 1 197 ? 13.745 -2.010 4.257 1.00 92.25 197 ARG A C 1
ATOM 1470 O O . ARG A 1 197 ? 13.943 -3.148 4.691 1.00 92.25 197 ARG A O 1
ATOM 1477 N N . PRO A 1 198 ? 14.198 -1.649 3.047 1.00 89.62 198 PRO A N 1
ATOM 1478 C CA . PRO A 1 198 ? 14.839 -2.588 2.136 1.00 89.62 198 PRO A CA 1
ATOM 1479 C C . PRO A 1 198 ? 16.287 -2.924 2.504 1.00 89.62 198 PRO A C 1
ATOM 1481 O O . PRO A 1 198 ? 16.769 -3.990 2.119 1.00 89.62 198 PRO A O 1
ATOM 1484 N N . ASP A 1 199 ? 16.969 -2.039 3.228 1.00 90.00 199 ASP A N 1
ATOM 1485 C CA . ASP A 1 199 ? 18.349 -2.198 3.690 1.00 90.00 199 ASP A CA 1
ATOM 1486 C C . ASP A 1 199 ? 18.460 -3.280 4.777 1.00 90.00 199 ASP A C 1
ATOM 1488 O O . ASP A 1 199 ? 19.228 -4.232 4.633 1.00 90.00 199 ASP A O 1
ATOM 1492 N N . THR A 1 200 ? 17.627 -3.191 5.814 1.00 89.00 200 THR A N 1
ATOM 1493 C CA . THR A 1 200 ? 17.547 -4.143 6.927 1.00 89.00 200 THR A CA 1
ATOM 1494 C C . THR A 1 200 ? 16.655 -5.334 6.599 1.00 89.00 200 THR A C 1
ATOM 1496 O O . THR A 1 200 ? 16.720 -6.357 7.278 1.00 89.00 200 THR A O 1
ATOM 1499 N N . ARG A 1 201 ? 15.825 -5.222 5.551 1.00 89.38 201 ARG A N 1
ATOM 1500 C CA . ARG A 1 201 ? 14.770 -6.189 5.197 1.00 89.38 201 ARG A CA 1
ATOM 1501 C C . ARG A 1 201 ? 13.813 -6.450 6.357 1.00 89.38 201 ARG A C 1
ATOM 1503 O O . ARG A 1 201 ? 13.301 -7.561 6.500 1.00 89.38 201 ARG A O 1
ATOM 1510 N N . THR A 1 202 ? 13.592 -5.429 7.179 1.00 88.81 202 THR A N 1
ATOM 1511 C CA . THR A 1 202 ? 12.670 -5.481 8.308 1.00 88.81 202 THR A CA 1
ATOM 1512 C C . THR A 1 202 ? 11.372 -4.775 7.966 1.00 88.81 202 THR A C 1
ATOM 1514 O O . THR A 1 202 ? 11.292 -3.909 7.086 1.00 88.81 202 THR A O 1
ATOM 1517 N N . VAL A 1 203 ? 10.323 -5.176 8.668 1.00 89.94 203 VAL A N 1
ATOM 1518 C CA . VAL A 1 203 ? 9.009 -4.564 8.538 1.00 89.94 203 VAL A CA 1
ATOM 1519 C C . VAL A 1 203 ? 8.935 -3.438 9.542 1.00 89.94 203 VAL A C 1
ATOM 1521 O O . VAL A 1 203 ? 9.056 -3.660 10.740 1.00 89.94 203 VAL A O 1
ATOM 1524 N N . VAL A 1 204 ? 8.776 -2.220 9.038 1.00 90.75 204 VAL A N 1
ATOM 1525 C CA . VAL A 1 204 ? 8.693 -1.021 9.875 1.00 90.75 204 VAL A CA 1
ATOM 1526 C C . VAL A 1 204 ? 7.318 -0.951 10.521 1.00 90.75 204 VAL A C 1
ATOM 1528 O O . VAL A 1 204 ? 7.197 -0.656 11.704 1.00 90.75 204 VAL A O 1
ATOM 1531 N N . ALA A 1 205 ? 6.278 -1.226 9.736 1.00 91.88 205 ALA A N 1
ATOM 1532 C CA . ALA A 1 205 ? 4.913 -1.284 10.223 1.00 91.88 205 ALA A CA 1
ATOM 1533 C C . ALA A 1 205 ? 4.025 -2.064 9.255 1.00 91.88 205 ALA A C 1
ATOM 1535 O O . ALA A 1 205 ? 4.326 -2.192 8.065 1.00 91.88 205 ALA A O 1
ATOM 1536 N N . HIS A 1 206 ? 2.901 -2.554 9.760 1.00 92.94 206 HIS A N 1
ATOM 1537 C CA . HIS A 1 206 ? 1.903 -3.229 8.951 1.00 92.94 206 HIS A CA 1
ATOM 1538 C C . HIS A 1 206 ? 0.499 -3.020 9.523 1.00 92.94 206 HIS A C 1
ATOM 1540 O O . HIS A 1 206 ? 0.328 -2.708 10.699 1.00 92.94 206 HIS A O 1
ATOM 1546 N N . THR A 1 207 ? -0.512 -3.204 8.682 1.00 92.38 207 THR A N 1
ATOM 1547 C CA . THR A 1 207 ? -1.909 -3.333 9.100 1.00 92.38 207 THR A CA 1
ATOM 1548 C C . THR A 1 207 ? -2.602 -4.383 8.239 1.00 92.38 207 THR A C 1
ATOM 1550 O O . THR A 1 207 ? -2.267 -4.566 7.064 1.00 92.38 207 THR A O 1
ATOM 1553 N N . VAL A 1 208 ? -3.549 -5.100 8.835 1.00 92.81 208 VAL A N 1
ATOM 1554 C CA . VAL A 1 208 ? -4.296 -6.186 8.198 1.00 92.81 208 VAL A CA 1
ATOM 1555 C C . VAL A 1 208 ? -5.780 -5.885 8.356 1.00 92.81 208 VAL A C 1
ATOM 1557 O O . VAL A 1 208 ? -6.280 -5.798 9.475 1.00 92.81 208 VAL A O 1
ATOM 1560 N N . SER A 1 209 ? -6.479 -5.718 7.235 1.00 92.81 209 SER A N 1
ATOM 1561 C CA . SER A 1 209 ? -7.935 -5.587 7.214 1.00 92.81 209 SER A CA 1
ATOM 1562 C C . SER A 1 209 ? -8.605 -6.944 7.438 1.00 92.81 209 SER A C 1
ATOM 1564 O O . SER A 1 209 ? -8.041 -8.004 7.134 1.00 92.81 209 SER A O 1
ATOM 1566 N N . ALA A 1 210 ? -9.831 -6.922 7.957 1.00 87.94 210 ALA A N 1
ATOM 1567 C CA . ALA A 1 210 ? -10.616 -8.126 8.182 1.00 87.94 210 ALA A CA 1
ATOM 1568 C C . ALA A 1 210 ? -10.761 -8.939 6.878 1.00 87.94 210 ALA A C 1
ATOM 1570 O O . ALA A 1 210 ? -11.078 -8.408 5.817 1.00 87.94 210 ALA A O 1
ATOM 1571 N N . GLY A 1 211 ? -10.498 -10.248 6.949 1.00 86.12 211 GLY A N 1
ATOM 1572 C CA . GLY A 1 211 ? -10.625 -11.158 5.801 1.00 86.12 211 GLY A CA 1
ATOM 1573 C C . GLY A 1 211 ? -9.476 -11.119 4.782 1.00 86.12 211 GLY A C 1
ATOM 1574 O O . GLY A 1 211 ? -9.517 -11.862 3.802 1.00 86.12 211 GLY A O 1
ATOM 1575 N N . ALA A 1 212 ? -8.433 -10.313 5.002 1.00 82.06 212 ALA A N 1
ATOM 1576 C CA . ALA A 1 212 ? -7.298 -10.195 4.081 1.00 82.06 212 ALA A CA 1
ATOM 1577 C C . ALA A 1 212 ? -6.293 -11.356 4.126 1.00 82.06 212 ALA A C 1
ATOM 1579 O O . ALA A 1 212 ? -5.391 -11.422 3.292 1.00 82.06 212 ALA A O 1
ATOM 1580 N N . GLY A 1 213 ? -6.471 -12.288 5.063 1.00 84.19 213 GLY A N 1
ATOM 1581 C CA . GLY A 1 213 ? -5.545 -13.387 5.315 1.00 84.19 213 GLY A CA 1
ATOM 1582 C C . GLY A 1 213 ? -4.642 -13.095 6.508 1.00 84.19 213 GLY A C 1
ATOM 1583 O O . GLY A 1 213 ? -5.020 -12.354 7.414 1.00 84.19 213 GLY A O 1
ATOM 1584 N N . ALA A 1 214 ? -3.462 -13.711 6.526 1.00 84.62 214 ALA A N 1
ATOM 1585 C CA . ALA A 1 214 ? -2.493 -13.549 7.603 1.00 84.62 214 ALA A CA 1
ATOM 1586 C C . ALA A 1 214 ? -1.152 -13.076 7.049 1.00 84.62 214 ALA A C 1
ATOM 1588 O O . ALA A 1 214 ? -0.715 -13.485 5.974 1.00 84.62 214 ALA A O 1
ATOM 1589 N N . LEU A 1 215 ? -0.477 -12.227 7.807 1.00 84.25 215 LEU A N 1
ATOM 1590 C CA . LEU A 1 215 ? 0.881 -11.810 7.513 1.00 84.25 215 LEU A CA 1
ATOM 1591 C C . LEU A 1 215 ? 1.837 -12.864 8.096 1.00 84.25 215 LEU A C 1
ATOM 1593 O O . LEU A 1 215 ? 1.780 -13.165 9.284 1.00 84.25 215 LEU A O 1
ATOM 1597 N N . ARG A 1 216 ? 2.684 -13.473 7.258 1.00 81.75 216 ARG A N 1
ATOM 1598 C CA . ARG A 1 216 ? 3.692 -14.475 7.661 1.00 81.75 216 ARG A CA 1
ATOM 1599 C C . ARG A 1 216 ? 5.024 -13.805 7.974 1.00 81.75 216 ARG A C 1
ATOM 1601 O O . ARG A 1 216 ? 6.061 -14.186 7.437 1.00 81.75 216 ARG A O 1
ATOM 1608 N N . LEU A 1 217 ? 4.980 -12.772 8.798 1.00 75.75 217 LEU A N 1
ATOM 1609 C CA . LEU A 1 217 ? 6.190 -12.144 9.296 1.00 75.75 217 LEU A CA 1
ATOM 1610 C C . LEU A 1 217 ? 6.486 -12.695 10.679 1.00 75.75 217 LEU A C 1
ATOM 1612 O O . LEU A 1 217 ? 5.655 -12.624 11.578 1.00 75.75 217 LEU A O 1
ATOM 1616 N N . THR A 1 218 ? 7.670 -13.268 10.826 1.00 66.50 218 THR A N 1
ATOM 1617 C CA . THR A 1 218 ? 8.317 -13.407 12.124 1.00 66.50 218 THR A CA 1
ATOM 1618 C C . THR A 1 218 ? 9.068 -12.104 12.357 1.00 66.50 218 THR A C 1
ATOM 1620 O O . THR A 1 218 ? 9.944 -11.776 11.557 1.00 66.50 218 THR A O 1
ATOM 1623 N N . ASP A 1 219 ? 8.709 -11.368 13.409 1.00 61.47 219 ASP A N 1
ATOM 1624 C CA . ASP A 1 219 ? 9.130 -9.974 13.635 1.00 61.47 219 ASP A CA 1
ATOM 1625 C C . ASP A 1 219 ? 10.660 -9.753 13.647 1.00 61.47 219 ASP A C 1
ATOM 1627 O O . ASP A 1 219 ? 11.114 -8.646 13.372 1.00 61.47 219 ASP A O 1
ATOM 1631 N N . ASP A 1 220 ? 11.459 -10.810 13.833 1.00 64.31 220 ASP A N 1
ATOM 1632 C CA . ASP A 1 220 ? 12.923 -10.724 13.944 1.00 64.31 220 ASP A CA 1
ATOM 1633 C C . ASP A 1 220 ? 13.713 -11.374 12.790 1.00 64.31 220 ASP A C 1
ATOM 1635 O O . ASP A 1 220 ? 14.946 -11.338 12.779 1.00 64.31 220 ASP A O 1
ATOM 1639 N N . ALA A 1 221 ? 13.051 -11.998 11.809 1.00 67.25 221 ALA A N 1
ATOM 1640 C CA . ALA A 1 221 ? 13.753 -12.684 10.723 1.00 67.25 221 ALA A CA 1
ATOM 1641 C C . ALA A 1 221 ? 13.903 -11.772 9.491 1.00 67.25 221 ALA A C 1
ATOM 1643 O O . ALA A 1 221 ? 12.911 -11.196 9.039 1.00 67.25 221 ALA A O 1
ATOM 1644 N N . PRO A 1 222 ? 15.103 -11.671 8.879 1.00 72.88 222 PRO A N 1
ATOM 1645 C CA . PRO A 1 222 ? 15.276 -10.922 7.641 1.00 72.88 222 PRO A CA 1
ATOM 1646 C C . PRO A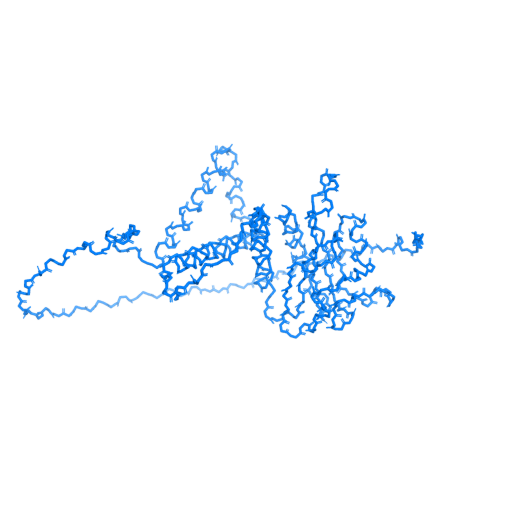 1 222 ? 14.350 -11.494 6.568 1.00 72.88 222 PRO A C 1
ATOM 1648 O O . PRO A 1 222 ? 14.444 -12.666 6.188 1.00 72.88 222 PRO A O 1
ATOM 1651 N N . VAL A 1 223 ? 13.444 -10.655 6.073 1.00 76.06 223 VAL A N 1
ATOM 1652 C CA . VAL A 1 223 ? 12.421 -11.093 5.130 1.00 76.06 223 VAL A CA 1
ATOM 1653 C C . VAL A 1 223 ? 13.081 -11.342 3.780 1.00 76.06 223 VAL A C 1
ATOM 1655 O O . VAL A 1 223 ? 13.805 -10.499 3.237 1.00 76.06 223 VAL A O 1
ATOM 1658 N N . THR A 1 224 ? 12.824 -12.510 3.195 1.00 82.94 224 THR A N 1
ATOM 1659 C CA . THR A 1 224 ? 13.157 -12.723 1.785 1.00 82.94 224 THR A CA 1
ATOM 1660 C C . THR A 1 224 ? 12.260 -11.790 0.982 1.00 82.94 224 THR A C 1
ATOM 1662 O O . THR A 1 224 ? 11.052 -11.961 0.981 1.00 82.94 224 THR A O 1
ATOM 1665 N N . LEU A 1 225 ? 12.816 -10.771 0.327 1.00 80.50 225 LEU A N 1
ATOM 1666 C CA . LEU A 1 225 ? 12.004 -9.723 -0.310 1.00 80.50 225 LEU A CA 1
ATOM 1667 C C . LEU A 1 225 ? 11.121 -10.254 -1.463 1.00 80.50 225 LEU A C 1
ATOM 1669 O O . LEU A 1 225 ? 10.134 -9.630 -1.835 1.00 80.50 225 LEU A O 1
ATOM 1673 N N . GLY A 1 226 ? 11.440 -11.425 -2.020 1.00 85.81 226 GLY A N 1
ATOM 1674 C CA . GLY A 1 226 ? 10.762 -11.958 -3.201 1.00 85.81 226 GLY A CA 1
ATOM 1675 C C . GLY A 1 226 ? 11.150 -11.209 -4.481 1.00 85.81 226 GLY A C 1
ATOM 1676 O O . GLY A 1 226 ? 11.801 -10.160 -4.456 1.00 85.81 226 GLY A O 1
ATOM 1677 N N . GLU A 1 227 ? 10.779 -11.764 -5.637 1.00 87.94 227 GLU A N 1
ATOM 1678 C CA . GLU A 1 227 ? 11.203 -11.216 -6.934 1.00 87.94 227 GLU A CA 1
ATOM 1679 C C . GLU A 1 227 ? 10.579 -9.841 -7.218 1.00 87.94 227 GLU A C 1
ATOM 1681 O O . GLU A 1 227 ? 11.264 -8.949 -7.720 1.00 87.94 227 GLU A O 1
ATOM 1686 N N . VAL A 1 228 ? 9.305 -9.626 -6.868 1.00 88.69 228 VAL A N 1
ATOM 1687 C CA . VAL A 1 228 ? 8.612 -8.363 -7.183 1.00 88.69 228 VAL A CA 1
ATOM 1688 C C . VAL A 1 228 ? 9.239 -7.179 -6.457 1.00 88.69 228 VAL A C 1
ATOM 1690 O O . VAL A 1 228 ? 9.504 -6.151 -7.079 1.00 88.69 228 VAL A O 1
ATOM 1693 N N . ILE A 1 229 ? 9.541 -7.324 -5.166 1.00 90.62 229 ILE A N 1
ATOM 1694 C CA . ILE A 1 229 ? 10.180 -6.255 -4.393 1.00 90.62 229 ILE A CA 1
ATOM 1695 C C . ILE A 1 229 ? 11.595 -5.994 -4.913 1.00 90.62 229 ILE A C 1
ATOM 1697 O O . ILE A 1 229 ? 11.972 -4.839 -5.100 1.00 90.62 229 ILE A O 1
ATOM 1701 N N . ALA A 1 230 ? 12.356 -7.046 -5.232 1.00 90.44 230 ALA A N 1
ATOM 1702 C CA . ALA A 1 230 ? 13.679 -6.893 -5.835 1.00 90.44 230 ALA A CA 1
ATOM 1703 C C . ALA A 1 230 ? 13.624 -6.108 -7.161 1.00 90.44 230 ALA A C 1
ATOM 1705 O O . ALA A 1 230 ? 14.495 -5.278 -7.428 1.00 90.44 230 ALA A O 1
ATOM 1706 N N . ARG A 1 231 ? 12.577 -6.310 -7.973 1.00 90.38 231 ARG A N 1
ATOM 1707 C CA . ARG A 1 231 ? 12.348 -5.541 -9.208 1.00 90.38 231 ARG A CA 1
ATOM 1708 C C . ARG A 1 231 ? 11.987 -4.084 -8.936 1.00 90.38 231 ARG A C 1
ATOM 1710 O O . ARG A 1 231 ? 12.519 -3.221 -9.629 1.00 90.38 231 ARG A O 1
ATOM 1717 N N . VAL A 1 232 ? 11.137 -3.798 -7.947 1.00 92.50 232 VAL A N 1
ATOM 1718 C CA . VAL A 1 232 ? 10.819 -2.413 -7.539 1.00 92.50 232 VAL A CA 1
ATOM 1719 C C . VAL A 1 232 ? 12.073 -1.686 -7.072 1.00 92.50 232 VAL A C 1
ATOM 1721 O O . VAL A 1 232 ? 12.321 -0.567 -7.513 1.00 92.50 232 VAL A O 1
ATOM 1724 N N . LEU A 1 233 ? 12.898 -2.346 -6.257 1.00 90.56 233 LEU A N 1
ATOM 1725 C CA . LEU A 1 233 ? 14.180 -1.819 -5.794 1.00 90.56 233 LEU A CA 1
ATOM 1726 C C . LEU A 1 233 ? 15.133 -1.511 -6.945 1.00 90.56 233 LEU A C 1
ATOM 1728 O O . LEU A 1 233 ? 15.728 -0.436 -6.997 1.00 90.56 233 LEU A O 1
ATOM 1732 N N . GLN A 1 234 ? 15.254 -2.440 -7.892 1.00 91.06 234 GLN A N 1
ATOM 1733 C CA . GLN A 1 234 ? 16.118 -2.269 -9.054 1.00 91.06 234 GLN A CA 1
ATOM 1734 C C . GLN A 1 234 ? 15.629 -1.144 -9.976 1.00 91.06 234 GLN A C 1
ATOM 1736 O O . GLN A 1 234 ? 16.436 -0.376 -10.493 1.00 91.06 234 GLN A O 1
ATOM 1741 N N . ALA A 1 235 ? 14.318 -1.063 -10.211 1.00 91.75 235 ALA A N 1
ATOM 1742 C CA . ALA A 1 235 ? 13.724 -0.102 -11.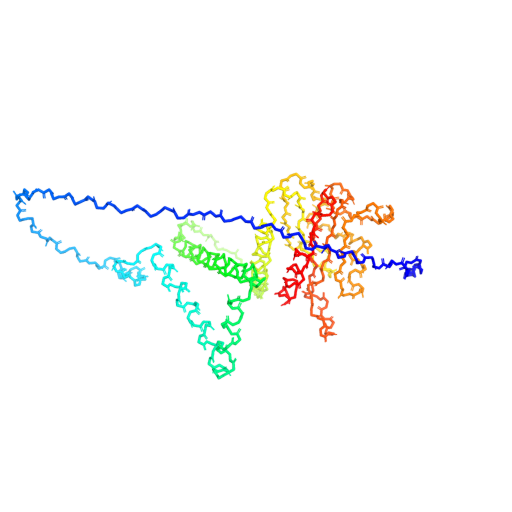133 1.00 91.75 235 ALA A CA 1
ATOM 1743 C C . ALA A 1 235 ? 13.457 1.273 -10.501 1.00 91.75 235 ALA A C 1
ATOM 1745 O O . ALA A 1 235 ? 13.166 2.212 -11.241 1.00 91.75 235 ALA A O 1
ATOM 1746 N N . ARG A 1 236 ? 13.504 1.381 -9.162 1.00 92.25 236 ARG A N 1
ATOM 1747 C CA . ARG A 1 236 ? 13.066 2.550 -8.374 1.00 92.25 236 ARG A CA 1
ATOM 1748 C C . ARG A 1 236 ? 11.698 3.069 -8.818 1.00 92.25 236 ARG A C 1
ATOM 1750 O O . ARG A 1 236 ? 11.472 4.263 -8.986 1.00 92.25 236 ARG A O 1
ATOM 1757 N N . ARG A 1 237 ? 10.784 2.139 -9.091 1.00 93.06 237 ARG A N 1
ATOM 1758 C CA . ARG A 1 237 ? 9.462 2.439 -9.641 1.00 93.06 237 ARG A CA 1
ATOM 1759 C C . ARG A 1 237 ? 8.439 1.460 -9.102 1.00 93.06 237 ARG A C 1
ATOM 1761 O O . ARG A 1 237 ? 8.693 0.258 -9.082 1.00 93.06 237 ARG A O 1
ATOM 1768 N N . GLY A 1 238 ? 7.271 1.985 -8.739 1.00 94.06 238 GLY A N 1
ATOM 1769 C CA . GLY A 1 238 ? 6.158 1.161 -8.302 1.00 94.06 238 GLY A CA 1
ATOM 1770 C C . GLY A 1 238 ? 5.657 0.198 -9.385 1.00 94.06 238 GLY A C 1
ATOM 1771 O O . GLY A 1 238 ? 5.617 0.533 -10.575 1.00 94.06 238 GLY A O 1
ATOM 1772 N N . ILE A 1 239 ? 5.268 -1.000 -8.956 1.00 95.62 239 ILE A N 1
ATOM 1773 C CA . ILE A 1 239 ? 4.663 -2.060 -9.763 1.00 95.62 239 ILE A CA 1
ATOM 1774 C C . ILE A 1 239 ? 3.240 -2.292 -9.255 1.00 95.62 239 ILE A C 1
ATOM 1776 O O . ILE A 1 239 ? 3.003 -2.394 -8.053 1.00 95.62 239 ILE A O 1
ATOM 1780 N N . TYR A 1 240 ? 2.296 -2.412 -10.185 1.00 95.62 240 TYR A N 1
ATOM 1781 C CA . TYR A 1 240 ? 0.899 -2.725 -9.890 1.00 95.62 240 TYR A CA 1
ATOM 1782 C C . TYR A 1 240 ? 0.536 -4.026 -10.587 1.00 95.62 240 TYR A C 1
ATOM 1784 O O . TYR A 1 240 ? 0.787 -4.185 -11.783 1.00 95.62 240 TYR A O 1
ATOM 1792 N N . LEU A 1 241 ? -0.050 -4.938 -9.830 1.00 95.06 241 LEU A N 1
ATOM 1793 C CA . LEU A 1 241 ? -0.492 -6.245 -10.275 1.00 95.06 241 LEU A CA 1
ATOM 1794 C C . LEU A 1 241 ? -1.995 -6.320 -10.024 1.00 95.06 241 LEU A C 1
ATOM 1796 O O . LEU A 1 241 ? -2.427 -6.643 -8.920 1.00 95.06 241 LEU A O 1
ATOM 1800 N N . ASP A 1 242 ? -2.783 -5.995 -11.047 1.00 95.12 242 ASP A N 1
ATOM 1801 C CA . ASP A 1 242 ? -4.248 -5.997 -10.941 1.00 95.12 242 ASP A CA 1
ATOM 1802 C C . ASP A 1 242 ? -4.787 -7.435 -10.812 1.00 95.12 242 ASP A C 1
ATOM 1804 O O . ASP A 1 242 ? -5.732 -7.687 -10.066 1.00 95.12 242 ASP A O 1
ATOM 1808 N N . ARG A 1 243 ? -4.130 -8.397 -11.480 1.00 94.88 243 ARG A N 1
ATOM 1809 C CA . ARG A 1 243 ? -4.457 -9.828 -11.418 1.00 94.88 243 ARG A CA 1
ATOM 1810 C C . ARG A 1 243 ? -3.209 -10.684 -11.347 1.00 94.88 243 ARG A C 1
ATOM 1812 O O . ARG A 1 243 ? -2.430 -10.753 -12.301 1.00 94.88 243 ARG A O 1
ATOM 1819 N N . PHE A 1 244 ? -3.048 -11.385 -10.239 1.00 91.06 244 PHE A N 1
ATOM 1820 C CA . PHE A 1 244 ? -1.867 -12.197 -9.983 1.00 91.06 244 PHE A CA 1
ATOM 1821 C C . PHE A 1 244 ? -1.801 -13.481 -10.822 1.00 91.06 244 PHE A C 1
ATOM 1823 O O . PHE A 1 244 ? -0.719 -14.016 -11.060 1.00 91.06 244 PHE A O 1
ATOM 1830 N N . ASP A 1 245 ? -2.937 -13.926 -11.357 1.00 90.81 245 ASP A N 1
ATOM 1831 C CA . ASP A 1 245 ? -3.015 -15.066 -12.280 1.00 90.81 245 ASP A CA 1
ATOM 1832 C C . ASP A 1 245 ? -2.225 -14.831 -13.577 1.00 90.81 245 ASP A C 1
ATOM 1834 O O . ASP A 1 245 ? -1.809 -15.780 -14.237 1.00 90.81 245 ASP A O 1
ATOM 1838 N N . SER A 1 246 ? -1.974 -13.561 -13.925 1.00 89.38 246 SER A N 1
ATOM 1839 C CA . SER A 1 246 ? -1.138 -13.177 -15.070 1.00 89.38 246 SER A CA 1
ATOM 1840 C C . SER A 1 246 ? 0.368 -13.287 -14.801 1.00 89.38 246 SER A C 1
ATOM 1842 O O . SER A 1 246 ? 1.172 -13.249 -15.733 1.00 89.38 246 SER A O 1
ATOM 1844 N N . VAL A 1 247 ? 0.763 -13.419 -13.533 1.00 90.12 247 VAL A N 1
ATOM 1845 C CA . VAL A 1 247 ? 2.159 -13.496 -13.103 1.00 90.12 247 VAL A CA 1
ATOM 1846 C C . VAL A 1 247 ? 2.594 -14.968 -13.081 1.00 90.12 247 VAL A C 1
ATOM 1848 O O . VAL A 1 247 ? 1.813 -15.816 -12.648 1.00 90.12 247 VAL A O 1
ATOM 1851 N N . PRO A 1 248 ? 3.824 -15.318 -13.509 1.00 91.62 248 PRO A N 1
ATOM 1852 C CA . PRO A 1 248 ? 4.323 -16.689 -13.417 1.00 91.62 248 PRO A CA 1
ATOM 1853 C C . PRO A 1 248 ? 4.236 -17.252 -11.993 1.00 91.62 248 PRO A C 1
ATOM 1855 O O . PRO A 1 248 ? 4.504 -16.549 -11.022 1.00 91.62 248 PRO A O 1
ATOM 1858 N N . ALA A 1 249 ? 3.923 -18.545 -11.865 1.00 87.12 249 ALA A N 1
ATOM 1859 C CA . ALA A 1 249 ? 3.781 -19.208 -10.564 1.00 87.12 249 ALA A CA 1
ATOM 1860 C C . ALA A 1 249 ? 5.075 -19.237 -9.727 1.00 87.12 249 ALA A C 1
ATOM 1862 O O . ALA A 1 249 ? 5.007 -19.456 -8.527 1.00 87.12 249 ALA A O 1
ATOM 1863 N N . SER A 1 250 ? 6.235 -18.996 -10.347 1.00 85.75 250 SER A N 1
ATOM 1864 C CA . SER A 1 250 ? 7.526 -18.873 -9.662 1.00 85.75 250 SER A CA 1
ATOM 1865 C C . SER A 1 250 ? 7.691 -17.568 -8.877 1.00 85.75 250 SER A C 1
ATOM 1867 O O . SER A 1 250 ? 8.648 -17.434 -8.120 1.00 85.75 250 SER A O 1
ATOM 1869 N N . VAL A 1 251 ? 6.818 -16.580 -9.094 1.00 84.44 251 VAL A N 1
ATOM 1870 C CA . VAL A 1 251 ? 6.877 -15.286 -8.412 1.00 84.44 251 VAL A CA 1
ATOM 1871 C C . VAL A 1 251 ? 6.062 -15.372 -7.126 1.00 84.44 251 VAL A C 1
ATOM 1873 O O . VAL A 1 251 ? 4.832 -15.369 -7.155 1.00 84.44 251 VAL A O 1
ATOM 1876 N N . GLU A 1 252 ? 6.758 -15.427 -5.995 1.00 79.75 252 GLU A N 1
ATOM 1877 C CA . GLU A 1 252 ? 6.145 -15.549 -4.670 1.00 79.75 252 GLU A CA 1
ATOM 1878 C C . GLU A 1 252 ? 6.176 -14.236 -3.878 1.00 79.75 252 GLU A C 1
ATOM 1880 O O . GLU A 1 252 ? 7.085 -13.412 -4.030 1.00 79.75 252 GLU A O 1
ATOM 1885 N N . PHE A 1 253 ? 5.189 -14.079 -2.988 1.00 81.75 253 PHE A N 1
ATOM 1886 C CA . PHE A 1 253 ? 5.150 -13.058 -1.939 1.00 81.75 253 PHE A CA 1
ATOM 1887 C C . PHE A 1 253 ? 5.334 -13.748 -0.582 1.00 81.75 253 PHE A C 1
ATOM 1889 O O . PHE A 1 253 ? 4.352 -14.104 0.072 1.00 81.75 253 PHE A O 1
ATOM 1896 N N . PRO A 1 254 ? 6.586 -13.977 -0.150 1.00 74.38 254 PRO A N 1
ATOM 1897 C CA . PRO A 1 254 ? 6.894 -14.946 0.906 1.00 74.38 254 PRO A CA 1
ATOM 1898 C C . PRO A 1 254 ? 6.339 -14.579 2.288 1.00 74.38 254 PRO A C 1
ATOM 1900 O O . PRO A 1 254 ? 6.239 -15.445 3.153 1.00 74.38 254 PRO A O 1
ATOM 1903 N N . PHE A 1 255 ? 5.948 -13.324 2.502 1.00 78.44 255 PHE A N 1
ATOM 1904 C CA . PHE A 1 255 ? 5.456 -12.832 3.788 1.00 78.44 255 PHE A CA 1
ATOM 1905 C C . PHE A 1 255 ? 3.931 -12.606 3.829 1.00 78.44 255 PHE A C 1
ATOM 1907 O O . PHE A 1 255 ? 3.416 -12.180 4.858 1.00 78.44 255 PHE A O 1
ATOM 1914 N N . ILE A 1 256 ? 3.180 -12.913 2.764 1.00 79.25 256 ILE A N 1
ATOM 1915 C CA . ILE A 1 256 ? 1.704 -12.854 2.761 1.00 79.25 256 ILE A CA 1
ATOM 1916 C C . ILE A 1 256 ? 1.142 -14.284 2.779 1.00 79.25 256 ILE A C 1
ATOM 1918 O O . ILE A 1 256 ? 1.692 -15.172 2.138 1.00 79.25 256 ILE A O 1
ATOM 1922 N N . ALA A 1 257 ? 0.063 -14.545 3.521 1.00 76.62 257 ALA A N 1
ATOM 1923 C CA . ALA A 1 257 ? -0.706 -15.788 3.448 1.00 76.62 257 ALA A CA 1
ATOM 1924 C C . ALA A 1 257 ? -2.160 -15.508 3.024 1.00 76.62 257 ALA A C 1
ATOM 1926 O O . ALA A 1 257 ? -2.852 -14.773 3.730 1.00 76.62 257 ALA A O 1
ATOM 1927 N N . PRO A 1 258 ? -2.656 -16.136 1.938 1.00 71.56 258 PRO A N 1
ATOM 1928 C CA . PRO A 1 258 ? -1.948 -17.093 1.078 1.00 71.56 258 PRO A CA 1
ATOM 1929 C C . PRO A 1 258 ? -0.753 -16.447 0.354 1.00 71.56 258 PRO A C 1
ATOM 1931 O O . PRO A 1 258 ? -0.790 -15.259 0.060 1.00 71.56 258 PRO A O 1
ATOM 1934 N N . ALA A 1 259 ? 0.294 -17.232 0.053 1.00 70.94 259 ALA A N 1
ATOM 1935 C CA . ALA A 1 259 ? 1.566 -16.774 -0.555 1.00 70.94 259 ALA A CA 1
ATOM 1936 C C . ALA A 1 259 ? 1.416 -16.038 -1.899 1.00 70.94 259 ALA A C 1
ATOM 1938 O O . ALA A 1 259 ? 2.385 -15.530 -2.466 1.00 70.94 259 ALA A O 1
ATOM 1939 N N . ARG A 1 260 ? 0.190 -16.002 -2.422 1.00 84.19 260 ARG A N 1
ATOM 1940 C CA . ARG A 1 260 ? -0.177 -15.445 -3.705 1.00 84.19 260 ARG A CA 1
ATOM 1941 C C . ARG A 1 260 ? -1.461 -14.622 -3.539 1.00 84.19 260 ARG A C 1
ATOM 1943 O O . ARG A 1 260 ? -2.546 -15.206 -3.530 1.00 84.19 260 ARG A O 1
ATOM 1950 N N . PRO A 1 261 ? -1.358 -13.296 -3.333 1.00 92.19 261 PRO A N 1
ATOM 1951 C CA . PRO A 1 261 ? -2.535 -12.433 -3.309 1.00 92.19 261 PRO A CA 1
ATOM 1952 C C . PRO A 1 261 ? -3.190 -12.408 -4.697 1.00 92.19 261 PRO A C 1
ATOM 1954 O O . PRO A 1 261 ? -2.541 -12.737 -5.684 1.00 92.19 261 PRO A O 1
ATOM 1957 N N . ALA A 1 262 ? -4.457 -12.008 -4.796 1.00 93.88 262 ALA A N 1
ATOM 1958 C CA . ALA A 1 262 ? -5.132 -11.870 -6.090 1.00 93.88 262 ALA A CA 1
ATOM 1959 C C . ALA A 1 262 ? -4.744 -10.568 -6.807 1.00 93.88 262 ALA A C 1
ATOM 1961 O O . ALA A 1 262 ? -4.690 -10.530 -8.038 1.00 93.88 262 ALA A O 1
ATOM 1962 N N . SER A 1 263 ? -4.427 -9.519 -6.046 1.00 95.12 263 SER A N 1
ATOM 1963 C CA . SER A 1 263 ? -3.882 -8.261 -6.554 1.00 95.12 263 SER A CA 1
ATOM 1964 C C . SER A 1 263 ? -2.891 -7.647 -5.563 1.00 95.12 263 SER A C 1
ATOM 1966 O O . SER A 1 263 ? -2.956 -7.900 -4.357 1.00 95.12 263 SER A O 1
ATOM 1968 N N . ALA A 1 264 ? -1.940 -6.858 -6.065 1.00 95.62 264 ALA A N 1
ATOM 1969 C CA . ALA A 1 264 ? -0.937 -6.196 -5.236 1.00 95.62 264 ALA A CA 1
ATOM 1970 C C . ALA A 1 264 ? -0.441 -4.879 -5.846 1.00 95.62 264 ALA A C 1
ATOM 1972 O O . ALA A 1 264 ? -0.344 -4.724 -7.063 1.00 95.62 264 ALA A O 1
ATOM 1973 N N . VAL A 1 265 ? -0.070 -3.943 -4.982 1.00 96.00 265 VAL A N 1
ATOM 1974 C CA . VAL A 1 265 ? 0.596 -2.685 -5.311 1.00 96.00 265 VAL A CA 1
ATOM 1975 C C . VAL A 1 265 ? 1.883 -2.618 -4.510 1.00 96.00 265 VAL A C 1
ATOM 1977 O O . VAL A 1 265 ? 1.861 -2.741 -3.291 1.00 96.00 265 VAL A O 1
ATOM 1980 N N . VAL A 1 266 ? 3.003 -2.420 -5.191 1.00 95.75 266 VAL A N 1
ATOM 1981 C CA . VAL A 1 266 ? 4.314 -2.267 -4.563 1.00 95.75 266 VAL A CA 1
ATOM 1982 C C . VAL A 1 266 ? 4.872 -0.922 -5.001 1.00 95.75 266 VAL A C 1
ATOM 1984 O O . VAL A 1 266 ? 5.125 -0.729 -6.184 1.00 95.75 266 VAL A O 1
ATOM 1987 N N . GLU A 1 267 ? 5.046 0.013 -4.079 1.00 96.06 267 GLU A N 1
ATOM 1988 C CA . GLU A 1 267 ? 5.511 1.374 -4.336 1.00 96.06 267 GLU A CA 1
ATOM 1989 C C . GLU A 1 267 ? 6.872 1.632 -3.702 1.00 96.06 267 GLU A C 1
ATOM 1991 O O . GLU A 1 267 ? 7.132 1.248 -2.563 1.00 96.06 267 GLU A O 1
ATOM 1996 N N . TRP A 1 268 ? 7.726 2.329 -4.449 1.00 94.56 268 TRP A N 1
ATOM 1997 C CA . TRP A 1 268 ? 8.983 2.863 -3.937 1.00 94.56 268 TRP A CA 1
ATOM 1998 C C . TRP A 1 268 ? 8.717 4.214 -3.267 1.00 94.56 268 TRP A C 1
ATOM 2000 O O . TRP A 1 268 ? 8.190 5.131 -3.902 1.00 94.56 268 TRP A O 1
ATOM 2010 N N . CYS A 1 269 ? 9.090 4.329 -1.997 1.00 93.12 269 CYS A N 1
ATOM 2011 C CA . CYS A 1 269 ? 8.986 5.537 -1.187 1.00 93.12 269 CYS A CA 1
ATOM 2012 C C . CYS A 1 269 ? 10.399 6.073 -0.928 1.00 93.12 269 CYS A C 1
ATOM 2014 O O . CYS A 1 269 ? 10.936 5.955 0.171 1.00 93.12 269 CYS A O 1
ATOM 2016 N N . GLY A 1 270 ? 11.032 6.600 -1.970 1.00 88.31 270 GLY A N 1
ATOM 2017 C CA . GLY A 1 270 ? 12.348 7.218 -1.877 1.00 88.31 270 GLY A CA 1
ATOM 2018 C C . GLY A 1 270 ? 12.507 8.324 -2.908 1.00 88.31 270 GLY A C 1
ATOM 2019 O O . GLY A 1 270 ? 11.734 8.387 -3.872 1.00 88.31 270 GLY A O 1
ATOM 2020 N N . ASP A 1 271 ? 13.502 9.189 -2.724 1.00 82.19 271 ASP A N 1
ATOM 2021 C CA . ASP A 1 271 ? 13.731 10.284 -3.657 1.00 82.19 271 ASP A CA 1
ATOM 2022 C C . ASP A 1 271 ? 14.148 9.747 -5.037 1.00 82.19 271 ASP A C 1
ATOM 2024 O O . ASP A 1 271 ? 15.002 8.864 -5.185 1.00 82.19 271 ASP A O 1
ATOM 2028 N N . ASN A 1 272 ? 13.512 10.284 -6.075 1.00 71.62 272 ASN A N 1
ATOM 2029 C CA . ASN A 1 272 ? 13.860 9.984 -7.460 1.00 71.62 272 ASN A CA 1
ATOM 2030 C C . ASN A 1 272 ? 15.039 10.839 -7.939 1.00 71.62 272 ASN A C 1
ATOM 2032 O O . ASN A 1 272 ? 15.579 10.558 -9.010 1.00 71.62 272 ASN A O 1
ATOM 2036 N N . ALA A 1 273 ? 15.457 11.849 -7.162 1.00 73.50 273 ALA A N 1
ATOM 2037 C CA . ALA A 1 273 ? 16.512 12.805 -7.504 1.00 73.50 273 ALA A CA 1
ATOM 2038 C C . ALA A 1 273 ? 17.926 12.197 -7.622 1.00 73.50 273 ALA A C 1
ATOM 2040 O O . ALA A 1 273 ? 18.900 12.915 -7.831 1.00 73.50 273 ALA A O 1
ATOM 2041 N N . GLY A 1 274 ? 18.056 10.870 -7.553 1.00 65.25 274 GLY A N 1
ATOM 2042 C CA . GLY A 1 274 ? 19.289 10.161 -7.888 1.00 65.25 274 GLY A CA 1
ATOM 2043 C C . GLY A 1 274 ? 20.315 10.111 -6.761 1.00 65.25 274 GLY A C 1
ATOM 2044 O O . GLY A 1 274 ? 21.302 9.391 -6.903 1.00 65.25 274 GLY A O 1
ATOM 2045 N N . THR A 1 275 ? 20.073 10.773 -5.628 1.00 66.31 275 THR A N 1
ATOM 2046 C CA . THR A 1 275 ? 20.861 10.581 -4.409 1.00 66.31 275 THR A CA 1
ATOM 2047 C C . THR A 1 275 ? 20.623 9.158 -3.890 1.00 66.31 275 THR A C 1
ATOM 2049 O O . THR A 1 275 ? 19.491 8.767 -3.609 1.00 66.31 275 THR A O 1
ATOM 2052 N N . PRO A 1 276 ? 21.660 8.308 -3.852 1.00 57.31 276 PRO A N 1
ATOM 2053 C CA . PRO A 1 276 ? 21.515 6.880 -3.609 1.00 57.31 276 PRO A CA 1
ATOM 2054 C C . PRO A 1 276 ? 21.447 6.561 -2.116 1.00 57.31 276 PRO A C 1
ATOM 2056 O O . PRO A 1 276 ? 22.027 5.558 -1.703 1.00 57.31 276 PRO A O 1
ATOM 2059 N N . ASP A 1 277 ? 20.770 7.381 -1.308 1.00 74.44 277 ASP A N 1
ATOM 2060 C CA . ASP A 1 277 ? 20.623 7.058 0.107 1.00 74.44 277 ASP A CA 1
ATOM 2061 C C . ASP A 1 277 ? 19.563 5.964 0.274 1.00 74.44 277 ASP A C 1
ATOM 2063 O O . ASP A 1 277 ? 18.394 6.184 0.577 1.00 74.44 277 ASP A O 1
ATOM 2067 N N . ALA A 1 278 ? 19.973 4.739 -0.050 1.00 71.31 278 ALA A N 1
ATOM 2068 C CA . ALA A 1 278 ? 19.139 3.553 0.030 1.00 71.31 278 ALA A CA 1
ATOM 2069 C C . ALA A 1 278 ? 18.763 3.211 1.482 1.00 71.31 278 ALA A C 1
ATOM 2071 O O . ALA A 1 278 ? 17.871 2.388 1.676 1.00 71.31 278 ALA A O 1
ATOM 2072 N N . ALA A 1 279 ? 19.425 3.827 2.471 1.00 80.44 279 ALA A N 1
ATOM 2073 C CA . ALA A 1 279 ? 19.188 3.593 3.890 1.00 80.44 279 ALA A CA 1
ATOM 2074 C C . ALA A 1 279 ? 17.877 4.227 4.386 1.00 80.44 279 ALA A C 1
ATOM 2076 O O . ALA A 1 279 ? 17.236 3.688 5.285 1.00 80.44 279 ALA A O 1
ATOM 2077 N N . SER A 1 280 ? 17.443 5.344 3.792 1.00 83.88 280 SER A N 1
ATOM 2078 C CA . SER A 1 280 ? 16.182 6.008 4.157 1.00 83.88 280 SER A CA 1
ATOM 2079 C C . SER A 1 280 ? 14.989 5.550 3.321 1.00 83.88 280 SER A C 1
ATOM 2081 O O . SER A 1 280 ? 13.844 5.863 3.648 1.00 83.88 280 SER A O 1
ATOM 2083 N N . ALA A 1 281 ? 15.233 4.815 2.236 1.00 89.94 281 ALA A N 1
ATOM 2084 C CA . ALA A 1 281 ? 14.170 4.406 1.341 1.00 89.94 281 ALA A CA 1
ATOM 2085 C C . ALA A 1 281 ? 13.201 3.437 2.022 1.00 89.94 281 ALA A C 1
ATOM 2087 O O . ALA A 1 281 ? 13.601 2.519 2.733 1.00 89.94 281 ALA A O 1
ATOM 2088 N N . LEU A 1 282 ? 11.913 3.601 1.741 1.00 93.75 282 LEU A N 1
ATOM 2089 C CA . LEU A 1 282 ? 10.872 2.686 2.192 1.00 93.75 282 LEU A CA 1
ATOM 2090 C C . LEU A 1 282 ? 10.202 2.023 0.989 1.00 93.75 282 LEU A C 1
ATOM 2092 O O . LEU A 1 282 ? 10.205 2.541 -0.131 1.00 93.75 282 LEU A O 1
ATOM 2096 N N . ILE A 1 283 ? 9.599 0.863 1.219 1.00 94.62 283 ILE A N 1
ATOM 2097 C CA . ILE A 1 283 ? 8.716 0.219 0.248 1.00 94.62 283 ILE A CA 1
ATOM 2098 C C . ILE A 1 283 ? 7.342 0.108 0.875 1.00 94.62 283 ILE A C 1
ATOM 2100 O O . ILE A 1 283 ? 7.186 -0.504 1.931 1.00 94.62 283 ILE A O 1
ATOM 2104 N N . LEU A 1 284 ? 6.351 0.681 0.203 1.00 95.69 284 LEU A N 1
ATOM 2105 C CA . LEU A 1 284 ? 4.954 0.525 0.564 1.00 95.69 284 LEU A CA 1
ATOM 2106 C C . LEU A 1 284 ? 4.362 -0.617 -0.254 1.00 95.69 284 LEU A C 1
ATOM 2108 O O . LEU A 1 284 ? 4.308 -0.560 -1.479 1.00 95.69 284 LEU A O 1
ATOM 2112 N N . LEU A 1 285 ? 3.886 -1.644 0.429 1.00 95.44 285 LEU A N 1
ATOM 2113 C CA . LEU A 1 285 ? 3.200 -2.766 -0.180 1.00 95.44 285 LEU A CA 1
ATOM 2114 C C . LEU A 1 285 ? 1.743 -2.793 0.261 1.00 95.44 285 LEU A C 1
ATOM 2116 O O . LEU A 1 285 ? 1.455 -2.743 1.452 1.00 95.44 285 LEU A O 1
ATOM 2120 N N . LEU A 1 286 ? 0.839 -2.963 -0.696 1.00 95.62 286 LEU A N 1
ATOM 2121 C CA . LEU A 1 286 ? -0.544 -3.344 -0.459 1.00 95.62 286 LEU A CA 1
ATOM 2122 C C . LEU A 1 286 ? -0.846 -4.629 -1.223 1.00 95.62 286 LEU A C 1
ATOM 2124 O O . LEU A 1 286 ? -0.457 -4.777 -2.378 1.00 95.62 286 LEU A O 1
ATOM 2128 N N . ALA A 1 287 ? -1.560 -5.551 -0.600 1.00 95.44 287 ALA A N 1
ATOM 2129 C CA . ALA A 1 287 ? -1.998 -6.790 -1.225 1.00 95.44 287 ALA A CA 1
ATOM 2130 C C . ALA A 1 287 ? -3.446 -7.087 -0.845 1.00 95.44 287 ALA A C 1
ATOM 2132 O O . ALA A 1 287 ? -3.864 -6.772 0.264 1.00 95.44 287 ALA A O 1
ATOM 2133 N N . SER A 1 288 ? -4.207 -7.693 -1.753 1.00 95.19 288 SER A N 1
ATOM 2134 C CA . SER A 1 288 ? -5.599 -8.077 -1.520 1.00 95.19 288 SER A CA 1
ATOM 2135 C C . SER A 1 288 ? -5.880 -9.481 -2.047 1.00 95.19 288 SER A C 1
ATOM 2137 O O . SER A 1 288 ? -5.278 -9.940 -3.022 1.00 95.19 288 SER A O 1
ATOM 2139 N N . THR A 1 289 ? -6.822 -10.167 -1.404 1.00 93.12 289 THR A N 1
ATOM 2140 C CA . THR A 1 289 ? -7.380 -11.444 -1.869 1.00 93.12 289 THR A CA 1
ATOM 2141 C C . THR A 1 289 ? -8.403 -11.263 -2.992 1.00 93.12 289 THR A C 1
ATOM 2143 O O . THR A 1 289 ? -8.806 -12.252 -3.600 1.00 93.12 289 THR A O 1
ATOM 2146 N N . GLN A 1 290 ? -8.793 -10.024 -3.312 1.00 94.44 290 GLN A N 1
ATOM 2147 C CA . GLN A 1 290 ? -9.676 -9.713 -4.433 1.00 94.44 290 GLN A CA 1
ATOM 2148 C C . GLN A 1 290 ? -8.868 -9.288 -5.674 1.00 94.44 290 GLN A C 1
ATOM 2150 O O . GLN A 1 290 ? -7.918 -8.504 -5.554 1.00 94.44 290 GLN A O 1
ATOM 2155 N N . PRO A 1 291 ? -9.203 -9.795 -6.874 1.00 95.38 291 PRO A N 1
ATOM 2156 C CA . PRO A 1 291 ? -8.637 -9.278 -8.115 1.00 95.38 291 PRO A CA 1
ATOM 2157 C C . PRO A 1 291 ? -9.148 -7.855 -8.360 1.00 95.38 291 PRO A C 1
ATOM 2159 O O . PRO A 1 291 ? -10.250 -7.506 -7.943 1.00 95.38 291 PRO A O 1
ATOM 2162 N N . ASP A 1 292 ? -8.353 -7.033 -9.042 1.00 95.00 292 ASP A N 1
ATOM 2163 C CA . ASP A 1 292 ? -8.713 -5.657 -9.409 1.00 95.00 292 ASP A CA 1
ATOM 2164 C C . ASP A 1 292 ? -9.075 -4.748 -8.203 1.00 95.00 292 ASP A C 1
ATOM 2166 O O . ASP A 1 292 ? -9.731 -3.718 -8.364 1.00 95.00 292 ASP A O 1
ATOM 2170 N N . ALA A 1 293 ? -8.601 -5.084 -6.992 1.00 95.06 293 ALA A N 1
ATOM 2171 C CA . ALA A 1 293 ? -8.903 -4.378 -5.737 1.00 95.06 293 ALA A CA 1
ATOM 2172 C C . ALA A 1 293 ? -8.441 -2.907 -5.707 1.00 95.06 293 ALA A C 1
ATOM 2174 O O . ALA A 1 293 ? -8.924 -2.094 -4.916 1.00 95.06 293 ALA A O 1
ATOM 2175 N N . PHE A 1 294 ? -7.478 -2.554 -6.561 1.00 95.12 294 PHE A N 1
ATOM 2176 C CA . PHE A 1 294 ? -6.807 -1.257 -6.558 1.00 95.12 294 PHE A CA 1
ATOM 2177 C C . PHE A 1 294 ? -7.085 -0.485 -7.860 1.00 95.12 294 PHE A C 1
ATOM 2179 O O . PHE A 1 294 ? -6.243 -0.459 -8.764 1.00 95.12 294 PHE A O 1
ATOM 2186 N N . PRO A 1 295 ? -8.246 0.190 -7.983 1.00 93.94 295 PRO A N 1
ATOM 2187 C CA . PRO A 1 295 ? -8.573 1.005 -9.147 1.00 93.94 295 PRO A CA 1
ATOM 2188 C C . PRO A 1 295 ? -7.542 2.113 -9.402 1.00 93.94 295 PRO A C 1
ATOM 2190 O O . PRO A 1 295 ? -6.751 2.508 -8.543 1.00 93.94 295 PRO A O 1
ATOM 2193 N N . ALA A 1 296 ? -7.573 2.679 -10.613 1.00 93.50 296 ALA A N 1
ATOM 2194 C CA . ALA A 1 296 ? -6.646 3.734 -11.034 1.00 93.50 296 ALA A CA 1
ATOM 2195 C C . ALA A 1 296 ? -6.600 4.943 -10.079 1.00 93.50 296 ALA A C 1
ATOM 2197 O O . ALA A 1 296 ? -5.531 5.527 -9.913 1.00 93.50 296 ALA A O 1
ATOM 2198 N N . ALA A 1 297 ? -7.721 5.296 -9.443 1.00 91.88 297 ALA A N 1
ATOM 2199 C CA . ALA A 1 297 ? -7.775 6.366 -8.448 1.00 91.88 297 ALA A CA 1
ATOM 2200 C C . ALA A 1 297 ? -6.907 6.048 -7.216 1.00 91.88 297 ALA A C 1
ATOM 2202 O O . ALA A 1 297 ? -6.034 6.843 -6.867 1.00 91.88 297 ALA A O 1
ATOM 2203 N N . HIS A 1 298 ? -7.049 4.849 -6.635 1.00 92.56 298 HIS A N 1
ATOM 2204 C CA . HIS A 1 298 ? -6.232 4.405 -5.498 1.00 92.56 298 HIS A CA 1
ATOM 2205 C C . HIS A 1 298 ? -4.746 4.383 -5.861 1.00 92.56 298 HIS A C 1
ATOM 2207 O O . HIS A 1 298 ? -3.913 4.854 -5.094 1.00 92.56 298 HIS A O 1
ATOM 2213 N N . ARG A 1 299 ? -4.405 3.930 -7.073 1.00 93.12 299 ARG A N 1
ATOM 2214 C CA . ARG A 1 299 ? -3.016 3.912 -7.563 1.00 93.12 299 ARG A CA 1
ATOM 2215 C C . ARG A 1 299 ? -2.400 5.313 -7.649 1.00 93.12 299 ARG A C 1
ATOM 2217 O O . ARG A 1 299 ? -1.250 5.500 -7.257 1.00 93.12 299 ARG A O 1
ATOM 2224 N N . ARG A 1 300 ? -3.151 6.311 -8.132 1.00 93.44 300 ARG A N 1
ATOM 2225 C CA . ARG A 1 300 ? -2.683 7.711 -8.175 1.00 93.44 300 ARG A CA 1
ATOM 2226 C C . ARG A 1 300 ? -2.460 8.267 -6.775 1.00 93.44 300 ARG A C 1
ATOM 2228 O O . ARG A 1 300 ? -1.427 8.890 -6.540 1.00 93.44 300 ARG A O 1
ATOM 2235 N N . TRP A 1 301 ? -3.399 8.010 -5.866 1.00 92.62 301 TRP A N 1
ATOM 2236 C CA . TRP A 1 301 ? -3.301 8.451 -4.480 1.00 92.62 301 TRP A CA 1
ATOM 2237 C C . TRP A 1 301 ? -2.108 7.806 -3.764 1.00 92.62 301 TRP A C 1
ATOM 2239 O O . TRP A 1 301 ? -1.285 8.520 -3.198 1.00 92.62 301 TRP A O 1
ATOM 2249 N N . LEU A 1 302 ? -1.928 6.486 -3.891 1.00 93.12 302 LEU A N 1
ATOM 2250 C CA . LEU A 1 302 ? -0.789 5.758 -3.319 1.00 93.12 302 LEU A CA 1
ATOM 2251 C C . LEU A 1 302 ? 0.551 6.278 -3.849 1.00 93.12 302 LEU A C 1
ATOM 2253 O O . LEU A 1 302 ? 1.488 6.447 -3.078 1.00 93.12 302 LEU A O 1
ATOM 2257 N N . ARG A 1 303 ? 0.636 6.616 -5.140 1.00 93.06 303 ARG A N 1
ATOM 2258 C CA . ARG A 1 303 ? 1.838 7.237 -5.719 1.00 93.06 303 ARG A CA 1
ATOM 2259 C C . ARG A 1 303 ? 2.078 8.667 -5.222 1.00 93.06 303 ARG A C 1
ATOM 2261 O O . ARG A 1 303 ? 3.209 9.151 -5.197 1.00 93.06 303 ARG A O 1
ATOM 2268 N N . ALA A 1 304 ? 1.022 9.415 -4.917 1.00 91.38 304 ALA A N 1
ATOM 2269 C CA . ALA A 1 304 ? 1.166 10.730 -4.299 1.00 91.38 304 ALA A CA 1
ATOM 2270 C C . ALA A 1 304 ? 1.646 10.597 -2.846 1.00 91.38 304 ALA A C 1
ATOM 2272 O O . ALA A 1 304 ? 2.517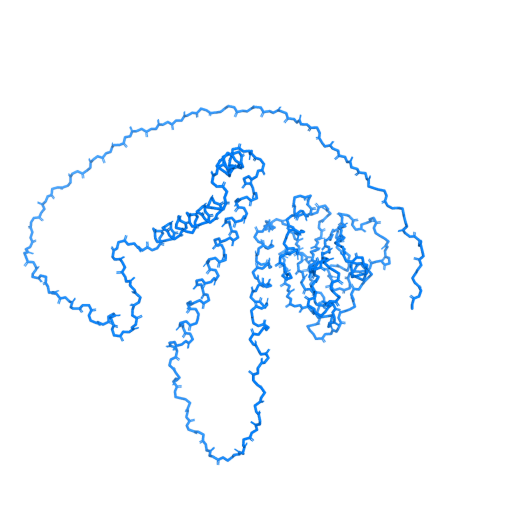 11.356 -2.428 1.00 91.38 304 ALA A O 1
ATOM 2273 N N . LEU A 1 305 ? 1.129 9.603 -2.122 1.00 90.38 305 LEU A N 1
ATOM 2274 C CA . LEU A 1 305 ? 1.514 9.273 -0.755 1.00 90.38 305 LEU A CA 1
ATOM 2275 C C . LEU A 1 305 ? 2.969 8.795 -0.666 1.00 90.38 305 LEU A C 1
ATOM 2277 O O . LEU A 1 305 ? 3.716 9.312 0.158 1.00 90.38 305 LEU A O 1
ATOM 2281 N N . SER A 1 306 ? 3.399 7.877 -1.540 1.00 91.19 306 SER A N 1
ATOM 2282 C CA . SER A 1 306 ? 4.766 7.332 -1.532 1.00 91.19 306 SER A CA 1
ATOM 2283 C C . SER A 1 306 ? 5.833 8.405 -1.733 1.00 91.19 306 SER A C 1
ATOM 2285 O O . SER A 1 306 ? 6.882 8.363 -1.099 1.00 91.19 306 SER A O 1
ATOM 2287 N N . ARG A 1 307 ? 5.534 9.431 -2.539 1.00 89.62 307 ARG A N 1
ATOM 2288 C CA . ARG A 1 307 ? 6.414 10.593 -2.743 1.00 89.62 307 ARG A CA 1
ATOM 2289 C C . ARG A 1 307 ? 6.529 11.519 -1.531 1.00 89.62 307 ARG A C 1
ATOM 2291 O O . ARG A 1 307 ? 7.438 12.336 -1.507 1.00 89.62 307 ARG A O 1
ATOM 2298 N N . ARG A 1 308 ? 5.606 11.434 -0.570 1.00 87.75 308 ARG A N 1
ATOM 2299 C CA . ARG A 1 308 ? 5.614 12.240 0.665 1.00 87.75 308 ARG A CA 1
ATOM 2300 C C . ARG A 1 308 ? 6.162 11.489 1.878 1.00 87.75 308 ARG A C 1
ATOM 2302 O O . ARG A 1 308 ? 6.266 12.083 2.941 1.00 87.75 308 ARG A O 1
ATOM 2309 N N . LEU A 1 309 ? 6.432 10.193 1.734 1.00 83.81 309 LEU A N 1
ATOM 2310 C CA . LEU A 1 309 ? 6.975 9.338 2.791 1.00 83.81 309 LEU A CA 1
ATOM 2311 C C . LEU A 1 309 ? 8.504 9.413 2.916 1.00 83.81 309 LEU A C 1
ATOM 2313 O O . LEU A 1 309 ? 9.039 8.835 3.857 1.00 83.81 309 LEU A O 1
ATOM 2317 N N . HIS A 1 310 ? 9.178 10.078 1.974 1.00 75.56 310 HIS A N 1
ATOM 2318 C CA . HIS A 1 310 ? 10.611 10.366 2.022 1.00 75.56 310 HIS A CA 1
ATOM 2319 C C . HIS A 1 310 ? 10.875 11.708 2.710 1.00 75.56 310 HIS A C 1
ATOM 2321 O O . HIS A 1 310 ? 10.055 12.634 2.512 1.00 75.56 310 HIS A O 1
#